Protein 3RRK (pdb70)

Radius of gyration: 33.46 Å; Cα contacts (8 Å, |Δi|>4): 422; chains: 1; bounding box: 71×65×74 Å

Secondary structure (DSSP, 8-state):
-EEEEEEE-GGGHHHHHHHHHHHT-EEEEEE-GGGGGGGPPPHHHHHHHHHHHHHHHHHHHHHHHHT------SS---S-HHHHHHHHHHHHHHHHHHHHHHHHHHHHHHHHHHHHHHHHHHHHHTTTTTT-TTEEEEEEEES-HHHHHHHHHHHHHHHTTS-EEEEEE-SSSEEEEEEEEGGGHHHHHHHHHTTT--BPP--GGGGGS-HHHHHHHHHHHHHHHHHHHHHHHHHHHHHHHHHHHHHHHHHHHHHHHHHHHHHHHHHHTT--SEEEEEEE-TTTHHHHHHT--SS-EEEE-

B-factor: mean 82.66, std 28.49, range [26.28, 186.68]

Foldseek 3Di:
DWKKKKFFAPVCLPVLVVLCVVLPWPPKDWDFLVVLLVLADDPVLVVVLVLLVVLLVLLVLLCVLLVHDQDADPQFDDDDSVVSCVLRVVSSVLSVVLSVLLVVLVVLLVLCVVCVVLLVFVCVVCPPPQPDPFKDKFKWKAFDPVLLVQLVVLCCVQPNPFKDWDWDDDPGIITIMMMGGPVCNVSSQVSCVVSVIHGDARDDPLRPDGSNVSNVVSVVSNVVSVVVSVVSVVSSNVSCVVPVVNSSSSSNVSVVVNVQSVLSNCSSVSVGRIMMMTDDDPPSVVSSCVVVVVRMDMDID

Nearest PDB structures (foldseek):
  3rrk-assembly1_A  TM=1.003E+00  e=1.206E-48  Meiothermus ruber DSM 1279
  5gar-assembly1_N  TM=8.437E-01  e=1.413E-27  Thermus thermophilus
  5y5z-assembly1_N  TM=8.148E-01  e=7.535E-23  Thermus thermophilus HB8
  6r0w-assembly1_N  TM=7.734E-01  e=6.793E-23  Thermus thermophilus HB8
  5voz-assembly1_b  TM=5.834E-01  e=5.491E-11  Saccharomyces cerevisiae S288C

Organism: Meiothermus ruber (strain ATCC 35948 / DSM 1279 / VKM B-1258 / 21) (NCBI:txid504728)

Structure (mmCIF, N/CA/C/O backbone):
data_3RRK
#
_entry.id   3RRK
#
_cell.length_a   76.320
_cell.length_b   102.181
_cell.length_c   139.062
_cell.angle_alpha   90.00
_cell.angle_beta   90.00
_cell.angle_gamma   90.00
#
_symmetry.space_group_name_H-M   'I 2 2 2'
#
loop_
_entity.id
_entity.type
_entity.pdbx_description
1 polymer 'V-type ATPase 116 kDa subunit'
2 non-polymer '2-[N-CYCLOHEXYLAMINO]ETHANE SULFONIC ACID'
3 non-polymer 'SULFATE ION'
4 water water
#
loop_
_atom_site.group_PDB
_atom_site.id
_atom_site.type_symbol
_atom_site.label_atom_id
_atom_site.label_alt_id
_atom_site.label_comp_id
_atom_site.label_asym_id
_atom_site.label_entity_id
_atom_site.label_seq_id
_atom_site.pdbx_PDB_ins_code
_atom_site.Cartn_x
_atom_site.Cartn_y
_atom_site.Cartn_z
_atom_site.occupancy
_atom_site.B_iso_or_equiv
_atom_site.auth_seq_id
_atom_site.auth_comp_id
_atom_site.auth_asym_id
_atom_site.auth_atom_id
_atom_site.pdbx_PDB_model_num
ATOM 1 N N . MET A 1 14 ? 0.075 -15.733 101.955 1.00 126.09 1 MET A N 1
ATOM 2 C CA . MET A 1 14 ? -0.377 -15.622 100.569 1.00 127.40 1 MET A CA 1
ATOM 3 C C . MET A 1 14 ? 0.784 -15.741 99.556 1.00 130.95 1 MET A C 1
ATOM 4 O O . MET A 1 14 ? 1.023 -16.820 99.009 1.00 129.37 1 MET A O 1
ATOM 9 N N . GLU A 1 15 ? 1.499 -14.639 99.314 1.00 132.84 2 GLU A N 1
ATOM 10 C CA . GLU A 1 15 ? 2.592 -14.605 98.326 1.00 128.55 2 GLU A CA 1
ATOM 11 C C . GLU A 1 15 ? 3.967 -14.954 98.913 1.00 121.30 2 GLU A C 1
ATOM 12 O O . GLU A 1 15 ? 4.356 -14.434 99.960 1.00 118.02 2 GLU A O 1
ATOM 18 N N . LYS A 1 16 ? 4.704 -15.818 98.217 1.00 114.47 3 LYS A N 1
ATOM 19 C CA . LYS A 1 16 ? 6.043 -16.211 98.642 1.00 104.66 3 LYS A CA 1
ATOM 20 C C . LYS A 1 16 ? 7.011 -15.036 98.538 1.00 96.18 3 LYS A C 1
ATOM 21 O O . LYS A 1 16 ? 6.963 -14.274 97.578 1.00 99.25 3 LYS A O 1
ATOM 27 N N . LEU A 1 17 ? 7.870 -14.876 99.543 1.00 82.64 4 LEU A N 1
ATOM 28 C CA . LEU A 1 17 ? 8.913 -13.856 99.499 1.00 80.16 4 LEU A CA 1
ATOM 29 C C . LEU A 1 17 ? 10.289 -14.503 99.516 1.00 85.92 4 LEU A C 1
ATOM 30 O O . LEU A 1 17 ? 10.523 -15.470 100.232 1.00 95.02 4 LEU A O 1
ATOM 35 N N . ILE A 1 18 ? 11.198 -13.976 98.712 1.00 86.54 5 ILE A N 1
ATOM 36 C CA . ILE A 1 18 ? 12.544 -14.499 98.673 1.00 82.40 5 ILE A CA 1
ATOM 37 C C . ILE A 1 18 ? 13.480 -13.322 98.808 1.00 82.01 5 ILE A C 1
ATOM 38 O O . ILE A 1 18 ? 13.360 -12.342 98.087 1.00 86.17 5 ILE A O 1
ATOM 43 N N . VAL A 1 19 ? 14.398 -13.415 99.759 1.00 77.57 6 VAL A N 1
ATOM 44 C CA . VAL A 1 19 ? 15.269 -12.307 100.069 1.00 80.75 6 VAL A CA 1
ATOM 45 C C . VAL A 1 19 ? 16.700 -12.787 100.160 1.00 80.33 6 VAL A C 1
ATOM 46 O O . VAL A 1 19 ? 16.961 -13.873 100.666 1.00 77.30 6 VAL A O 1
ATOM 50 N N . ALA A 1 20 ? 17.630 -11.975 99.673 1.00 76.74 7 ALA A N 1
ATOM 51 C CA . ALA A 1 20 ? 19.037 -12.299 99.791 1.00 76.69 7 ALA A CA 1
ATOM 52 C C . ALA A 1 20 ? 19.827 -11.060 100.213 1.00 88.04 7 ALA A C 1
ATOM 53 O O . ALA A 1 20 ? 19.394 -9.931 99.983 1.00 92.96 7 ALA A O 1
ATOM 55 N N . GLY A 1 21 ? 20.973 -11.276 100.850 1.00 83.97 8 GLY A N 1
ATOM 56 C CA . GLY A 1 21 ? 21.823 -10.180 101.258 1.00 90.26 8 GLY A CA 1
ATOM 57 C C . GLY A 1 21 ? 23.212 -10.669 101.596 1.00 97.20 8 GLY A C 1
ATOM 58 O O . GLY A 1 21 ? 23.585 -11.798 101.272 1.00 96.07 8 GLY A O 1
ATOM 59 N N . PRO A 1 22 ? 23.999 -9.809 102.241 1.00 103.48 9 PRO A N 1
ATOM 60 C CA . PRO A 1 22 ? 25.294 -10.255 102.759 1.00 106.40 9 PRO A CA 1
ATOM 61 C C . PRO A 1 22 ? 25.060 -11.207 103.916 1.00 102.35 9 PRO A C 1
ATOM 62 O O . PRO A 1 22 ? 23.993 -11.156 104.524 1.00 102.19 9 PRO A O 1
ATOM 66 N N . LYS A 1 23 ? 26.024 -12.071 104.208 1.00 103.14 10 LYS A N 1
ATOM 67 C CA . LYS A 1 23 ? 25.912 -12.938 105.376 1.00 103.82 10 LYS A CA 1
ATOM 68 C C . LYS A 1 23 ? 25.911 -12.128 106.663 1.00 93.88 10 LYS A C 1
ATOM 69 O O . LYS A 1 23 ? 25.277 -12.519 107.635 1.00 93.38 10 LYS A O 1
ATOM 75 N N . ARG A 1 24 ? 26.613 -10.998 106.659 1.00 93.80 11 ARG A N 1
ATOM 76 C CA . ARG A 1 24 ? 26.665 -10.119 107.823 1.00 100.22 11 ARG A CA 1
ATOM 77 C C . ARG A 1 24 ? 25.268 -9.867 108.353 1.00 102.91 11 ARG A C 1
ATOM 78 O O . ARG A 1 24 ? 25.068 -9.749 109.560 1.00 108.10 11 ARG A O 1
ATOM 86 N N . LEU A 1 25 ? 24.304 -9.768 107.441 1.00 94.17 12 LEU A N 1
ATOM 87 C CA . LEU A 1 25 ? 22.952 -9.373 107.815 1.00 90.50 12 LEU A CA 1
ATOM 88 C C . LEU A 1 25 ? 21.986 -10.537 107.912 1.00 82.52 12 LEU A C 1
ATOM 89 O O . LEU A 1 25 ? 20.772 -10.336 107.930 1.00 84.18 12 LEU A O 1
ATOM 94 N N . ALA A 1 26 ? 22.511 -11.754 107.971 1.00 72.86 13 ALA A N 1
ATOM 95 C CA . ALA A 1 26 ? 21.642 -12.916 108.105 1.00 75.96 13 ALA A CA 1
ATOM 96 C C . ALA A 1 26 ? 20.636 -12.706 109.238 1.00 73.77 13 ALA A C 1
ATOM 97 O O . ALA A 1 26 ? 19.439 -12.959 109.066 1.00 75.19 13 ALA A O 1
ATOM 99 N N . ARG A 1 27 ? 21.133 -12.207 110.371 1.00 82.50 14 ARG A N 1
ATOM 100 C CA . ARG A 1 27 ? 20.343 -12.067 111.598 1.00 86.02 14 ARG A CA 1
ATOM 101 C C . ARG A 1 27 ? 19.434 -10.841 111.644 1.00 84.90 14 ARG A C 1
ATOM 102 O O . ARG A 1 27 ? 18.283 -10.933 112.076 1.00 88.25 14 ARG A O 1
ATOM 110 N N . GLU A 1 28 ? 19.967 -9.691 111.246 1.00 81.96 15 GLU A N 1
ATOM 111 C CA . GLU A 1 28 ? 19.206 -8.447 111.240 1.00 92.65 15 GLU A CA 1
ATOM 112 C C . GLU A 1 28 ? 18.139 -8.519 110.154 1.00 95.83 15 GLU A C 1
ATOM 113 O O . GLU A 1 28 ? 17.074 -7.905 110.259 1.00 95.71 15 GLU A O 1
ATOM 119 N N . LEU A 1 29 ? 18.449 -9.278 109.106 1.00 94.16 16 LEU A N 1
ATOM 120 C CA . LEU A 1 29 ? 17.517 -9.535 108.020 1.00 90.10 16 LEU A CA 1
ATOM 121 C C . LEU A 1 29 ? 16.362 -10.377 108.533 1.00 84.28 16 LEU A C 1
ATOM 122 O O . LEU A 1 29 ? 15.200 -9.951 108.487 1.00 80.35 16 LEU A O 1
ATOM 127 N N . LEU A 1 30 ? 16.698 -11.571 109.025 1.00 80.86 17 LEU A N 1
ATOM 128 C CA . LEU A 1 30 ? 15.735 -12.449 109.696 1.00 81.57 17 LEU A CA 1
ATOM 129 C C . LEU A 1 30 ? 14.839 -11.690 110.679 1.00 82.82 17 LEU A C 1
ATOM 130 O O . LEU A 1 30 ? 13.612 -11.799 110.635 1.00 78.01 17 LEU A O 1
ATOM 135 N N . ALA A 1 31 ? 15.466 -10.924 111.565 1.00 88.10 18 ALA A N 1
ATOM 136 C CA . ALA A 1 31 ? 14.745 -10.159 112.575 1.00 88.68 18 ALA A CA 1
ATOM 137 C C . ALA A 1 31 ? 13.717 -9.230 111.942 1.00 97.25 18 ALA A C 1
ATOM 138 O O . ALA A 1 31 ? 12.541 -9.228 112.318 1.00 98.26 18 ALA A O 1
ATOM 140 N N . GLU A 1 32 ? 14.176 -8.449 110.969 1.00 99.69 19 GLU A N 1
ATOM 141 C CA . GLU A 1 32 ? 13.352 -7.428 110.347 1.00 102.75 19 GLU A CA 1
ATOM 142 C C . GLU A 1 32 ? 12.170 -8.032 109.586 1.00 92.95 19 GLU A C 1
ATOM 143 O O . GLU A 1 32 ? 11.069 -7.479 109.590 1.00 94.14 19 GLU A O 1
ATOM 149 N N . LEU A 1 33 ? 12.401 -9.168 108.939 1.00 82.26 20 LEU A N 1
ATOM 150 C CA . LEU A 1 33 ? 11.314 -9.916 108.329 1.00 84.95 20 LEU A CA 1
ATOM 151 C C . LEU A 1 33 ? 10.277 -10.371 109.366 1.00 92.28 20 LEU A C 1
ATOM 152 O O . LEU A 1 33 ? 9.072 -10.156 109.189 1.00 91.93 20 LEU A O 1
ATOM 157 N N . GLN A 1 34 ? 10.745 -10.997 110.444 1.00 94.77 21 GLN A N 1
ATOM 158 C CA . GLN A 1 34 ? 9.846 -11.477 111.494 1.00 100.67 21 GLN A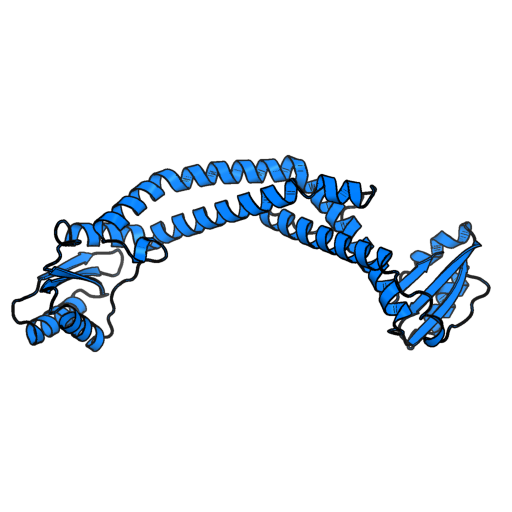 CA 1
ATOM 159 C C . GLN A 1 34 ? 8.925 -10.372 111.983 1.00 102.49 21 GLN A C 1
ATOM 160 O O . GLN A 1 34 ? 7.707 -10.564 112.100 1.00 94.29 21 GLN A O 1
ATOM 166 N N . LYS A 1 35 ? 9.523 -9.216 112.263 1.00 109.69 22 LYS A N 1
ATOM 167 C CA . LYS A 1 35 ? 8.822 -8.124 112.932 1.00 115.00 22 LYS A CA 1
ATOM 168 C C . LYS A 1 35 ? 8.022 -7.279 111.957 1.00 111.34 22 LYS A C 1
ATOM 169 O O . LYS A 1 35 ? 7.263 -6.398 112.369 1.00 109.06 22 LYS A O 1
ATOM 175 N N . ALA A 1 36 ? 8.202 -7.542 110.665 1.00 106.16 23 ALA A N 1
ATOM 176 C CA . ALA A 1 36 ? 7.387 -6.898 109.650 1.00 104.49 23 ALA A CA 1
ATOM 177 C C . ALA A 1 36 ? 6.123 -7.723 109.447 1.00 100.50 23 ALA A C 1
ATOM 178 O O . ALA A 1 36 ? 5.100 -7.211 108.994 1.00 102.76 23 ALA A O 1
ATOM 180 N N . GLY A 1 37 ? 6.202 -9.005 109.794 1.00 96.64 24 GLY A N 1
ATOM 181 C CA . GLY A 1 37 ? 5.044 -9.880 109.757 1.00 97.29 24 GLY A CA 1
ATOM 182 C C . GLY A 1 37 ? 5.183 -11.031 108.781 1.00 101.96 24 GLY A C 1
ATOM 183 O O . GLY A 1 37 ? 4.186 -11.627 108.365 1.00 108.35 24 GLY A O 1
ATOM 184 N N . VAL A 1 38 ? 6.417 -11.347 108.400 1.00 95.26 25 VAL A N 1
ATOM 185 C CA . VAL A 1 38 ? 6.656 -12.492 107.530 1.00 94.37 25 VAL A CA 1
ATOM 186 C C . VAL A 1 38 ? 6.485 -13.772 108.346 1.00 91.56 25 VAL A C 1
ATOM 187 O O . VAL A 1 38 ? 6.784 -13.791 109.541 1.00 95.06 25 VAL A O 1
ATOM 191 N N . VAL A 1 39 ? 5.977 -14.831 107.723 1.00 89.56 26 VAL A N 1
ATOM 192 C CA . VAL A 1 39 ? 5.774 -16.090 108.445 1.00 91.60 26 VAL A CA 1
ATOM 193 C C . VAL A 1 39 ? 6.334 -17.297 107.693 1.00 90.58 26 VAL A C 1
ATOM 194 O O . VAL A 1 39 ? 6.575 -17.237 106.486 1.00 77.03 26 VAL A O 1
ATOM 198 N N . HIS A 1 40 ? 6.519 -18.393 108.423 1.00 92.11 27 HIS A N 1
ATOM 199 C CA . HIS A 1 40 ? 7.156 -19.589 107.884 1.00 93.65 27 HIS A CA 1
ATOM 200 C C . HIS A 1 40 ? 8.487 -19.247 107.257 1.00 85.96 27 HIS A C 1
ATOM 201 O O . HIS A 1 40 ? 8.808 -19.688 106.153 1.00 77.31 27 HIS A O 1
ATOM 208 N N . ILE A 1 41 ? 9.254 -18.455 107.998 1.00 80.44 28 ILE A N 1
ATOM 209 C CA . ILE A 1 41 ? 10.539 -17.966 107.542 1.00 79.29 28 ILE A CA 1
ATOM 210 C C . ILE A 1 41 ? 11.545 -19.089 107.544 1.00 83.23 28 ILE A C 1
ATOM 211 O O . ILE A 1 41 ? 11.855 -19.635 108.597 1.00 80.96 28 ILE A O 1
ATOM 216 N N . ASP A 1 42 ? 12.057 -19.427 106.363 1.00 86.36 29 ASP A N 1
ATOM 217 C CA . ASP A 1 42 ? 13.059 -20.475 106.226 1.00 85.21 29 ASP A CA 1
ATOM 218 C C . ASP A 1 42 ? 14.279 -19.978 105.479 1.00 90.62 29 ASP A C 1
ATOM 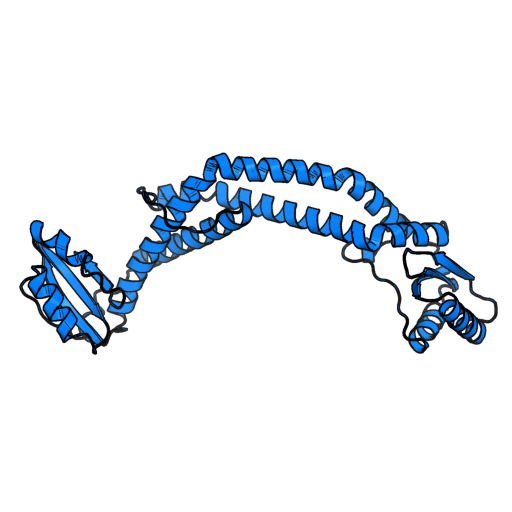219 O O . ASP A 1 42 ? 14.156 -19.388 104.407 1.00 96.35 29 ASP A O 1
ATOM 224 N N . PRO A 1 43 ? 15.470 -20.210 106.050 1.00 92.64 30 PRO A N 1
ATOM 225 C CA . PRO A 1 43 ? 16.712 -19.872 105.353 1.00 90.14 30 PRO A CA 1
ATOM 226 C C . PRO A 1 43 ? 16.863 -20.752 104.124 1.00 88.59 30 PRO A C 1
ATOM 227 O O . PRO A 1 43 ? 16.490 -21.928 104.170 1.00 84.87 30 PRO A O 1
ATOM 231 N N . LEU A 1 44 ? 17.390 -20.183 103.043 1.00 87.61 31 LEU A N 1
ATOM 232 C CA . LEU A 1 44 ? 17.704 -20.954 101.850 1.00 85.60 31 LEU A CA 1
ATOM 233 C C . LEU A 1 44 ? 19.219 -21.075 101.663 1.00 88.76 31 LEU A C 1
ATOM 234 O O . LEU A 1 44 ? 19.995 -20.209 102.094 1.00 86.72 31 LEU A O 1
ATOM 239 N N . ARG A 1 45 ? 19.625 -22.171 101.034 1.00 109.65 32 ARG A N 1
ATOM 240 C CA . ARG A 1 45 ? 20.999 -22.355 100.606 1.00 121.79 32 ARG A CA 1
ATOM 241 C C . ARG A 1 45 ? 21.142 -21.740 99.219 1.00 126.43 32 ARG A C 1
ATOM 242 O O . ARG A 1 45 ? 20.268 -21.918 98.371 1.00 122.87 32 ARG A O 1
ATOM 250 N N . PRO A 1 46 ? 22.234 -20.997 98.982 1.00 134.10 33 PRO A N 1
ATOM 251 C CA . PRO A 1 46 ? 22.444 -20.445 97.639 1.00 134.94 33 PRO A CA 1
ATOM 252 C C . PRO A 1 46 ? 22.131 -21.455 96.528 1.00 131.06 33 PRO A C 1
ATOM 253 O O . PRO A 1 46 ? 21.586 -21.056 95.504 1.00 138.98 33 PRO A O 1
ATOM 257 N N . ASP A 1 47 ? 22.451 -22.730 96.739 1.00 125.10 34 ASP A N 1
ATOM 258 C CA . ASP A 1 47 ? 22.161 -23.799 95.774 1.00 124.63 34 ASP A CA 1
ATOM 259 C C . ASP A 1 47 ? 20.765 -23.744 95.168 1.00 120.75 34 ASP A C 1
ATOM 260 O O . ASP A 1 47 ? 20.595 -23.881 93.959 1.00 123.84 34 ASP A O 1
ATOM 265 N N . GLU A 1 48 ? 19.763 -23.578 96.022 1.00 118.92 35 GLU A N 1
ATOM 266 C CA . GLU A 1 48 ? 18.378 -23.805 95.625 1.00 115.39 35 GLU A CA 1
ATOM 267 C C . GLU A 1 48 ? 17.723 -22.583 95.007 1.00 106.71 35 GLU A C 1
ATOM 268 O O . GLU A 1 48 ? 16.503 -22.518 94.887 1.00 109.05 35 GLU A O 1
ATOM 274 N N . LEU A 1 49 ? 18.547 -21.621 94.610 1.00 102.38 36 LEU A N 1
ATOM 275 C CA . LEU A 1 49 ? 18.069 -20.401 93.970 1.00 92.62 36 LEU A CA 1
ATOM 276 C C . LEU A 1 49 ? 18.173 -20.500 92.458 1.00 85.63 36 LEU A C 1
ATOM 277 O O . LEU A 1 49 ? 17.548 -19.729 91.736 1.00 84.61 36 LEU A O 1
ATOM 282 N N . GLY A 1 50 ? 18.967 -21.458 91.989 1.00 89.61 37 GLY A N 1
ATOM 283 C CA . GLY A 1 50 ? 19.123 -21.710 90.564 1.00 96.16 37 GLY A CA 1
ATOM 284 C C . GLY A 1 50 ? 17.804 -21.716 89.812 1.00 96.96 37 GLY A C 1
ATOM 285 O O . GLY A 1 50 ? 17.707 -21.190 88.711 1.00 93.65 37 GLY A O 1
ATOM 286 N N . GLU A 1 51 ? 16.785 -22.312 90.421 1.00 100.68 38 GLU A N 1
ATOM 287 C CA . GLU A 1 51 ? 15.446 -22.365 89.849 1.00 101.39 38 GLU A CA 1
ATOM 288 C C . GLU A 1 51 ? 14.867 -20.990 89.499 1.00 100.67 38 GLU A C 1
ATOM 289 O O . GLU A 1 51 ? 14.028 -20.877 88.610 1.00 109.79 38 GLU A O 1
ATOM 295 N N . TYR A 1 52 ? 15.309 -19.945 90.192 1.00 94.95 39 TYR A N 1
ATOM 296 C CA . TYR A 1 52 ? 14.804 -18.597 89.931 1.00 88.33 39 TYR A CA 1
ATOM 297 C C . TYR A 1 52 ? 15.602 -17.879 88.830 1.00 88.86 39 TYR A C 1
ATOM 298 O O . TYR A 1 52 ? 15.631 -16.652 88.756 1.00 88.73 39 TYR A O 1
ATOM 307 N N . ARG A 1 53 ? 16.234 -18.681 87.978 1.00 86.79 40 ARG A N 1
ATOM 308 C CA . ARG A 1 53 ? 17.022 -18.235 86.835 1.00 77.81 40 ARG A CA 1
ATOM 309 C C . ARG A 1 53 ? 16.097 -17.660 85.766 1.00 74.81 40 ARG A C 1
ATOM 310 O O . ARG A 1 53 ? 15.108 -18.294 85.402 1.00 77.15 40 ARG A O 1
ATOM 318 N N . LEU A 1 54 ? 16.410 -16.466 85.266 1.00 69.81 41 LEU A N 1
ATOM 319 C CA . LEU A 1 54 ? 15.583 -15.803 84.253 1.00 61.36 41 LEU A CA 1
ATOM 320 C C . LEU A 1 54 ? 15.439 -16.642 82.990 1.00 63.70 41 LEU A C 1
ATOM 321 O O . LEU A 1 54 ? 16.427 -17.209 82.513 1.00 68.41 41 LEU A O 1
ATOM 326 N N . SER A 1 55 ? 14.226 -16.708 82.435 1.00 61.58 42 SER A N 1
ATOM 327 C CA . SER A 1 55 ? 14.001 -17.397 81.153 1.00 61.96 42 SER A CA 1
ATOM 328 C C . SER A 1 55 ? 14.539 -16.582 79.977 1.00 59.83 42 SER A C 1
ATOM 329 O O . SER A 1 55 ? 14.729 -15.372 80.094 1.00 65.46 42 SER A O 1
ATOM 332 N N . PRO A 1 56 ? 14.802 -17.240 78.840 1.00 57.34 43 PRO A N 1
ATOM 333 C CA . PRO A 1 56 ? 15.232 -16.480 77.660 1.00 61.46 43 PRO A CA 1
ATOM 334 C C . PRO A 1 56 ? 14.298 -15.313 77.456 1.00 60.79 43 PRO A C 1
ATOM 335 O O . PRO A 1 56 ? 14.717 -14.202 77.160 1.00 60.13 43 PRO A O 1
ATOM 339 N N . THR A 1 57 ? 13.018 -15.571 77.664 1.00 65.16 44 THR A N 1
ATOM 340 C CA . THR A 1 57 ? 12.006 -14.531 77.568 1.00 58.78 44 THR A CA 1
ATOM 341 C C . THR A 1 57 ? 12.199 -13.379 78.552 1.00 56.91 44 THR A C 1
ATOM 342 O O . THR A 1 57 ? 12.117 -12.211 78.167 1.00 70.90 44 THR A O 1
ATOM 346 N N . GLU A 1 58 ? 12.479 -13.686 79.813 1.00 57.40 45 GLU A N 1
ATOM 347 C CA . GLU A 1 58 ? 12.736 -12.625 80.785 1.00 56.64 45 GLU A CA 1
ATOM 348 C C . GLU A 1 58 ? 14.056 -11.864 80.542 1.00 53.21 45 GLU A C 1
ATOM 349 O O . GLU A 1 58 ? 14.148 -10.650 80.787 1.00 43.77 45 GLU A O 1
ATOM 355 N N . GLU A 1 59 ? 15.078 -12.576 80.068 1.00 42.58 46 GLU A N 1
ATOM 356 C CA . GLU A 1 59 ? 16.322 -11.926 79.696 1.00 48.52 46 GLU A CA 1
ATOM 357 C C . GLU A 1 59 ? 16.112 -10.925 78.557 1.00 51.20 46 GLU A C 1
ATOM 358 O O . GLU A 1 59 ? 16.745 -9.863 78.517 1.00 54.60 46 GLU A O 1
ATOM 364 N N . ALA A 1 60 ? 15.191 -11.234 77.654 1.00 45.29 47 ALA A N 1
ATOM 365 C CA . ALA A 1 60 ? 14.923 -10.320 76.570 1.00 41.56 47 ALA A CA 1
ATOM 366 C C . ALA A 1 60 ? 14.188 -9.074 77.071 1.00 47.19 47 ALA A C 1
ATOM 367 O O . ALA A 1 60 ? 14.420 -7.959 76.593 1.00 56.06 47 ALA A O 1
ATOM 369 N N . GLU A 1 61 ? 13.307 -9.253 78.041 1.00 43.90 48 GLU A N 1
ATOM 370 C CA . GLU A 1 61 ? 12.659 -8.104 78.676 1.00 46.20 48 GLU A CA 1
ATOM 371 C C . GLU A 1 61 ? 13.681 -7.205 79.379 1.00 45.79 48 GLU A C 1
ATOM 372 O O . GLU A 1 61 ? 13.644 -5.979 79.241 1.00 48.09 48 GLU A O 1
ATOM 378 N N . LEU A 1 62 ? 14.604 -7.817 80.126 1.00 51.64 49 LEU A N 1
ATOM 379 C CA . LEU A 1 62 ? 15.661 -7.069 80.786 1.00 45.12 49 LEU A CA 1
ATOM 380 C C . LEU A 1 62 ? 16.411 -6.233 79.755 1.00 48.53 49 LEU A C 1
ATOM 381 O O . LEU A 1 62 ? 16.584 -5.033 79.954 1.00 52.08 49 LEU A O 1
ATOM 386 N N . LYS A 1 63 ? 16.835 -6.858 78.651 1.00 40.10 50 LYS A N 1
ATOM 387 C CA . LYS A 1 63 ? 17.598 -6.136 77.640 1.00 41.40 50 LYS A CA 1
ATOM 388 C C . LYS A 1 63 ? 16.800 -4.948 77.115 1.00 46.47 50 LYS A C 1
ATOM 389 O O . LYS A 1 63 ? 17.356 -3.869 76.930 1.00 61.95 50 LYS A O 1
ATOM 395 N N . ARG A 1 64 ? 15.502 -5.132 76.879 1.00 43.53 51 ARG A N 1
ATOM 396 C CA . ARG A 1 64 ? 14.661 -4.030 76.380 1.00 48.47 51 ARG A CA 1
ATOM 397 C C . ARG A 1 64 ? 14.478 -2.895 77.392 1.00 48.63 51 ARG A C 1
ATOM 398 O O . ARG A 1 64 ? 14.414 -1.715 77.002 1.00 45.41 51 ARG A O 1
ATOM 406 N N . TRP A 1 65 ? 14.413 -3.239 78.682 1.00 48.74 52 TRP A N 1
ATOM 407 C CA . TRP A 1 65 ? 14.305 -2.208 79.719 1.00 48.06 52 TRP A CA 1
ATOM 408 C C . TRP A 1 65 ? 15.595 -1.409 79.855 1.00 45.34 52 TRP A C 1
ATOM 409 O O . TRP A 1 65 ? 15.568 -0.208 80.117 1.00 46.91 52 TRP A O 1
ATOM 420 N N . GLU A 1 66 ? 16.724 -2.090 79.676 1.00 43.28 53 GLU A N 1
ATOM 421 C CA . GLU A 1 66 ? 18.020 -1.423 79.670 1.00 50.75 53 GLU A CA 1
ATOM 422 C C . GLU A 1 66 ? 18.128 -0.443 78.503 1.00 53.13 53 GLU A C 1
ATOM 423 O O . GLU A 1 66 ? 18.690 0.640 78.639 1.00 57.05 53 GLU A O 1
ATOM 429 N N . ALA A 1 67 ? 17.567 -0.833 77.363 1.00 49.29 54 ALA A N 1
ATOM 430 C CA . ALA A 1 67 ? 17.541 0.009 76.167 1.00 44.98 54 ALA A CA 1
ATOM 431 C C . ALA A 1 67 ? 16.652 1.227 76.416 1.00 48.99 54 ALA A C 1
ATOM 432 O O . ALA A 1 67 ? 16.998 2.347 76.030 1.00 49.59 54 ALA A O 1
ATOM 434 N N . VAL A 1 68 ? 15.510 1.013 77.068 1.00 45.35 55 VAL A N 1
ATOM 435 C CA . VAL A 1 68 ? 14.715 2.141 77.537 1.00 51.54 55 VAL A CA 1
ATOM 436 C C . VAL A 1 68 ? 15.529 3.069 78.451 1.00 50.46 55 VAL A C 1
ATOM 437 O O . VAL A 1 68 ? 15.539 4.278 78.260 1.00 56.71 55 VAL A O 1
ATOM 441 N N . VAL A 1 69 ? 16.237 2.511 79.423 1.00 50.73 56 VAL A N 1
ATOM 442 C CA . VAL A 1 69 ? 17.048 3.354 80.299 1.00 56.77 56 VAL A CA 1
ATOM 443 C C . VAL A 1 69 ? 18.045 4.185 79.489 1.00 54.61 56 VAL A C 1
ATOM 444 O O . VAL A 1 69 ? 18.153 5.398 79.643 1.00 57.23 56 VAL A O 1
ATOM 448 N N . SER A 1 70 ? 18.782 3.521 78.621 1.00 50.14 57 SER A N 1
ATOM 449 C CA . SER A 1 70 ? 19.816 4.192 77.846 1.00 47.80 57 SER A CA 1
ATOM 450 C C . SER A 1 70 ? 19.267 5.246 76.865 1.00 52.43 57 SER A C 1
ATOM 451 O O . SER A 1 70 ? 19.837 6.314 76.720 1.00 56.17 57 SER A O 1
ATOM 454 N N . GLN A 1 71 ? 18.148 4.959 76.211 1.00 45.42 58 GLN A N 1
ATOM 455 C CA . GLN A 1 71 ? 17.560 5.921 75.274 1.00 47.80 58 GLN A CA 1
ATOM 456 C C . GLN A 1 71 ? 16.954 7.146 75.945 1.00 53.66 58 GLN A C 1
ATOM 457 O O . GLN A 1 71 ? 16.992 8.248 75.394 1.00 52.91 58 GLN A O 1
ATOM 463 N N . ALA A 1 72 ? 16.357 6.952 77.116 1.00 53.15 59 ALA A N 1
ATOM 464 C CA . ALA A 1 72 ? 15.830 8.083 77.861 1.00 50.25 59 ALA A CA 1
ATOM 465 C C . ALA A 1 72 ? 16.981 8.963 78.370 1.00 51.25 59 ALA A C 1
ATOM 466 O O . ALA A 1 72 ? 16.923 10.184 78.243 1.00 43.32 59 ALA A O 1
ATOM 468 N N . GLU A 1 73 ? 18.026 8.353 78.931 1.00 50.43 60 GLU A N 1
ATOM 469 C CA . GLU A 1 73 ? 19.193 9.133 79.348 1.00 58.12 60 GLU A CA 1
ATOM 470 C C . GLU A 1 73 ? 19.725 9.952 78.184 1.00 55.78 60 GLU A C 1
ATOM 471 O O . GLU A 1 73 ? 19.874 11.163 78.276 1.00 65.99 60 GLU A O 1
ATOM 477 N N . GLN A 1 74 ? 19.999 9.286 77.077 1.00 50.11 61 GLN A N 1
ATOM 478 C CA . GLN A 1 74 ? 20.516 9.977 75.915 1.00 54.94 61 GLN A CA 1
ATOM 479 C C . GLN A 1 74 ? 19.600 11.151 75.539 1.00 51.03 61 GLN A C 1
ATOM 480 O O . GLN A 1 74 ? 20.083 12.249 75.291 1.00 53.53 61 GLN A O 1
ATOM 486 N N . SER A 1 75 ? 18.285 10.934 75.535 1.00 41.03 62 SER A N 1
ATOM 487 C CA . SER A 1 75 ? 17.349 12.005 75.204 1.00 40.91 62 SER A CA 1
ATOM 488 C C . SER A 1 75 ? 17.362 13.165 76.201 1.00 49.99 62 SER A C 1
ATOM 489 O O . SER A 1 75 ? 17.369 14.329 75.802 1.00 56.43 62 SER A O 1
ATOM 492 N N . LEU A 1 76 ? 17.378 12.848 77.493 1.00 51.51 63 LEU A N 1
ATOM 493 C CA . LEU A 1 76 ? 17.352 13.871 78.532 1.00 47.91 63 LEU A CA 1
ATOM 494 C C . LEU A 1 76 ? 18.605 14.746 78.471 1.00 51.15 63 LEU A C 1
ATOM 495 O O . LEU A 1 76 ? 18.543 15.972 78.650 1.00 48.79 63 LEU A O 1
ATOM 500 N N . THR A 1 77 ? 19.734 14.112 78.172 1.00 47.57 64 THR A N 1
ATOM 501 C CA . THR A 1 77 ? 20.986 14.826 77.969 1.00 55.16 64 THR A CA 1
ATOM 502 C C . THR A 1 77 ? 20.891 15.886 76.882 1.00 54.61 64 THR A C 1
ATOM 503 O O . THR A 1 77 ? 21.267 17.048 77.089 1.00 58.98 64 THR A O 1
ATOM 507 N N . VAL A 1 78 ? 20.362 15.488 75.734 1.00 47.53 65 VAL A N 1
ATOM 508 C CA . VAL A 1 78 ? 20.185 16.406 74.606 1.00 50.21 65 VAL A CA 1
ATOM 509 C C . VAL A 1 78 ? 19.280 17.555 74.967 1.00 47.54 65 VAL A C 1
ATOM 510 O O . VAL A 1 78 ? 19.473 18.692 74.541 1.00 50.73 65 VAL A O 1
ATOM 514 N N . VAL A 1 79 ? 18.280 17.236 75.764 1.00 47.15 66 VAL A N 1
ATOM 515 C CA . VAL A 1 79 ? 17.221 18.173 76.086 1.00 46.92 66 VAL A CA 1
ATOM 516 C C . VAL A 1 79 ? 17.663 19.068 77.227 1.00 55.25 66 VAL A C 1
ATOM 517 O O . VAL A 1 79 ? 17.227 20.210 77.339 1.00 61.49 66 VAL A O 1
ATOM 521 N N . GLY A 1 80 ? 18.574 18.558 78.049 1.00 58.77 67 GLY A N 1
ATOM 522 C CA . GLY A 1 80 ? 19.159 19.353 79.107 1.00 54.38 67 GLY A CA 1
ATOM 523 C C . GLY A 1 80 ? 18.341 19.233 80.371 1.00 65.62 67 GLY A C 1
ATOM 524 O O . GLY A 1 80 ? 18.024 20.227 81.029 1.00 81.61 67 GLY A O 1
AT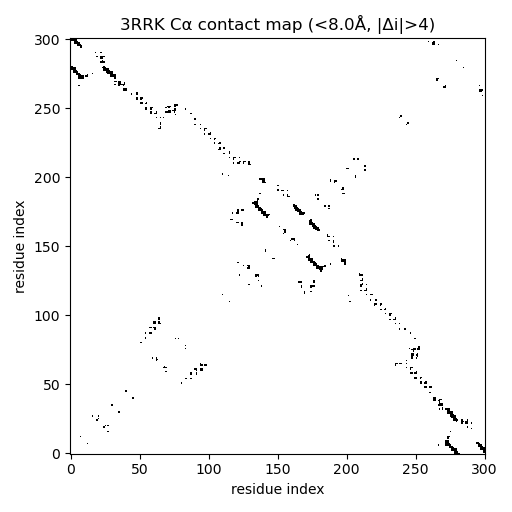OM 525 N N . LEU A 1 81 ? 17.980 18.003 80.698 1.00 58.90 68 LEU A N 1
ATOM 526 C CA . LEU A 1 81 ? 17.248 17.719 81.909 1.00 61.75 68 LEU A CA 1
ATOM 527 C C . LEU A 1 81 ? 18.027 16.650 82.638 1.00 73.14 68 LEU A C 1
ATOM 528 O O . LEU A 1 81 ? 18.481 15.686 82.028 1.00 77.26 68 LEU A O 1
ATOM 533 N N . ALA A 1 82 ? 18.200 16.826 83.943 1.00 82.30 69 ALA A N 1
ATOM 534 C CA . ALA A 1 82 ? 18.915 15.840 84.740 1.00 75.75 69 ALA A CA 1
ATOM 535 C C . ALA A 1 82 ? 17.998 14.668 85.053 1.00 78.80 69 ALA A C 1
ATOM 536 O O . ALA A 1 82 ? 16.787 14.841 85.200 1.00 76.97 69 ALA A O 1
ATOM 538 N N . THR A 1 83 ? 18.581 13.476 85.142 1.00 85.76 70 THR A N 1
ATOM 539 C CA . THR A 1 83 ? 17.842 12.283 85.548 1.00 89.34 70 THR A CA 1
ATOM 540 C C . THR A 1 83 ? 17.496 12.331 87.028 1.00 93.10 70 THR A C 1
ATOM 541 O O . THR A 1 83 ? 18.319 11.997 87.876 1.00 104.06 70 THR A O 1
ATOM 545 N N . VAL A 1 84 ? 16.279 12.762 87.337 1.00 90.00 71 VAL A N 1
ATOM 546 C CA . VAL A 1 84 ? 15.818 12.821 88.715 1.00 88.50 71 VAL A CA 1
ATOM 547 C C . VAL A 1 84 ? 14.479 12.123 88.828 1.00 95.61 71 VAL A C 1
ATOM 548 O O . VAL A 1 84 ? 13.514 12.529 88.186 1.00 101.96 71 VAL A O 1
ATOM 552 N N . PRO A 1 85 ? 14.423 11.059 89.638 1.00 98.78 72 PRO A N 1
ATOM 553 C CA . PRO A 1 85 ? 13.254 10.181 89.778 1.00 99.11 72 PRO A CA 1
ATOM 554 C C . PRO A 1 85 ? 11.890 10.884 89.925 1.00 96.69 72 PRO A C 1
ATOM 555 O O . PRO A 1 85 ? 11.659 11.630 90.868 1.00 92.61 72 PRO A O 1
ATOM 559 N N . SER A 1 86 ? 11.004 10.626 88.964 1.00 98.17 73 SER A N 1
ATOM 560 C CA . SER A 1 86 ? 9.645 11.153 88.964 1.00 100.97 73 SER A CA 1
ATOM 561 C C . SER A 1 86 ? 8.868 10.552 90.121 1.00 103.35 73 SER A C 1
ATOM 562 O O . SER A 1 86 ? 9.127 9.419 90.519 1.00 98.38 73 SER A O 1
ATOM 565 N N . SER A 1 87 ? 7.927 11.316 90.667 1.00 111.44 74 SER A N 1
ATOM 566 C CA . SER A 1 87 ? 7.062 10.820 91.738 1.00 115.44 74 SER A CA 1
ATOM 567 C C . SER A 1 87 ? 6.009 9.863 91.175 1.00 111.20 74 SER A C 1
ATOM 568 O O . SER A 1 87 ? 5.584 8.923 91.859 1.00 102.09 74 SER A O 1
ATOM 571 N N . LYS A 1 88 ? 5.593 10.116 89.930 1.00 104.41 75 LYS A N 1
ATOM 572 C CA . LYS A 1 88 ? 4.658 9.240 89.230 1.00 99.26 75 LYS A CA 1
ATOM 573 C C . LYS A 1 88 ? 5.303 8.696 87.960 1.00 91.40 75 LYS A C 1
ATOM 574 O O . LYS A 1 88 ? 5.129 9.247 86.860 1.00 90.08 75 LYS A O 1
ATOM 580 N N . PRO A 1 89 ? 6.058 7.601 88.119 1.00 75.99 76 PRO A N 1
ATOM 581 C CA . PRO A 1 89 ? 6.778 6.916 87.050 1.00 67.57 76 PRO A CA 1
ATOM 582 C C . PRO A 1 89 ? 5.801 6.325 86.026 1.00 71.59 76 PRO A C 1
ATOM 583 O O . PRO A 1 89 ? 4.666 5.996 86.389 1.00 69.81 76 PRO A O 1
ATOM 587 N N . PHE A 1 90 ? 6.237 6.206 84.770 1.00 65.17 77 PHE A N 1
ATOM 588 C CA . PHE A 1 90 ? 5.448 5.553 83.730 1.00 64.11 77 PHE A CA 1
ATOM 589 C C . PHE A 1 90 ? 4.805 4.252 84.267 1.00 67.11 77 PHE A C 1
ATOM 590 O O . PHE A 1 90 ? 5.507 3.416 84.855 1.00 53.98 77 PHE A O 1
ATOM 598 N N . THR A 1 91 ? 3.492 4.075 84.061 1.00 64.81 78 THR A N 1
ATOM 599 C CA . THR A 1 91 ? 2.799 2.885 84.584 1.00 68.75 78 THR A CA 1
ATOM 600 C C . THR A 1 91 ? 2.374 1.879 83.510 1.00 71.07 78 THR A C 1
ATOM 601 O O . THR A 1 91 ? 1.845 0.802 83.832 1.00 73.43 78 THR A O 1
ATOM 605 N N . GLY A 1 92 ? 2.591 2.221 82.244 1.00 57.54 79 GLY A N 1
ATOM 606 C CA . GLY A 1 92 ? 2.172 1.335 81.170 1.00 63.20 79 GLY A CA 1
ATOM 607 C C . GLY A 1 92 ? 3.050 0.109 80.954 1.00 59.05 79 GLY A C 1
ATOM 608 O O . GLY A 1 92 ? 4.012 -0.133 81.682 1.00 63.80 79 GLY A O 1
ATOM 609 N N . SER A 1 93 ? 2.700 -0.671 79.938 1.00 55.22 80 SER A N 1
ATOM 610 C CA . SER A 1 93 ? 3.503 -1.803 79.501 1.00 53.06 80 SER A CA 1
ATOM 611 C C . SER A 1 93 ? 4.861 -1.328 78.991 1.00 62.90 80 SER A C 1
ATOM 612 O O . SER A 1 93 ? 5.064 -0.146 78.721 1.00 66.66 80 SER A O 1
ATOM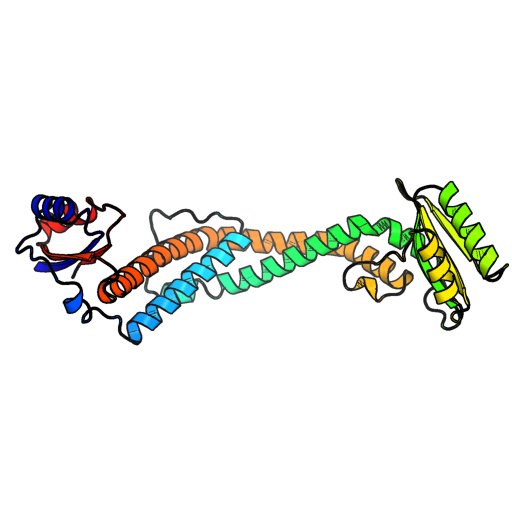 615 N N . LEU A 1 94 ? 5.783 -2.272 78.871 1.00 59.62 81 LEU A N 1
ATOM 616 C CA . LEU A 1 94 ? 7.074 -2.050 78.241 1.00 50.68 81 LEU A CA 1
ATOM 617 C C . LEU A 1 94 ? 6.865 -1.675 76.770 1.00 52.45 81 LEU A C 1
ATOM 618 O O . LEU A 1 94 ? 7.521 -0.788 76.235 1.00 56.29 81 LEU A O 1
ATOM 623 N N . GLU A 1 95 ? 5.928 -2.349 76.127 1.00 50.75 82 GLU A N 1
ATOM 624 C CA . GLU A 1 95 ? 5.549 -2.018 74.766 1.00 39.10 82 GLU A CA 1
ATOM 625 C C . GLU A 1 95 ? 5.088 -0.559 74.604 1.00 47.15 82 GLU A C 1
ATOM 626 O O . GLU A 1 95 ? 5.560 0.167 73.736 1.00 52.55 82 GLU A O 1
ATOM 632 N N . GLU A 1 96 ? 4.189 -0.119 75.464 1.00 49.85 83 GLU A N 1
ATOM 633 C CA . GLU A 1 96 ? 3.797 1.285 75.492 1.00 48.68 83 GLU A CA 1
ATOM 634 C C . GLU A 1 96 ? 5.004 2.208 75.726 1.00 49.70 83 GLU A C 1
ATOM 635 O O . GLU A 1 96 ? 5.178 3.194 75.016 1.00 57.77 83 GLU A O 1
ATOM 641 N N . ALA A 1 97 ? 5.844 1.888 76.707 1.00 50.18 84 ALA A N 1
ATOM 642 C CA . ALA A 1 97 ? 7.042 2.697 76.994 1.00 53.07 84 ALA A CA 1
ATOM 643 C C . ALA A 1 97 ? 7.948 2.806 75.778 1.00 52.88 84 ALA A C 1
ATOM 644 O O . ALA A 1 97 ? 8.418 3.887 75.404 1.00 57.80 84 ALA A O 1
ATOM 646 N N . GLU A 1 98 ? 8.210 1.662 75.177 1.00 37.81 85 GLU A N 1
ATOM 647 C CA . GLU A 1 98 ? 9.058 1.624 74.026 1.00 36.15 85 GLU A CA 1
ATOM 648 C C . GLU A 1 98 ? 8.435 2.425 72.853 1.00 67.26 85 GLU A C 1
ATOM 649 O O . GLU A 1 98 ? 9.146 3.094 72.089 1.00 60.38 85 GLU A O 1
ATOM 655 N N . ALA A 1 99 ? 7.110 2.349 72.711 1.00 66.04 86 ALA A N 1
ATOM 656 C CA . ALA A 1 99 ? 6.415 2.980 71.579 1.00 56.00 86 ALA A CA 1
ATOM 657 C C . ALA A 1 99 ? 6.409 4.490 71.727 1.00 52.98 86 ALA A C 1
ATOM 658 O O . ALA A 1 99 ? 6.424 5.218 70.735 1.00 54.38 86 ALA A O 1
ATOM 660 N N . VAL A 1 100 ? 6.383 4.946 72.975 1.00 51.29 87 VAL A N 1
ATOM 661 C CA . VAL A 1 100 ? 6.397 6.367 73.305 1.00 53.57 87 VAL A CA 1
ATOM 662 C C . VAL A 1 100 ? 7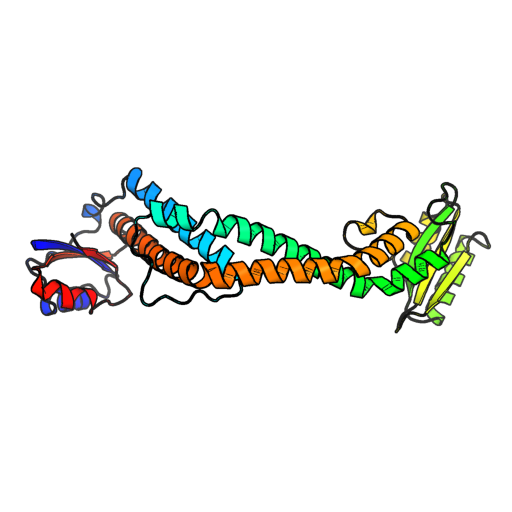.785 6.986 73.128 1.00 57.23 87 VAL A C 1
ATOM 663 O O . VAL A 1 100 ? 7.909 8.168 72.832 1.00 71.49 87 VAL A O 1
ATOM 667 N N . LEU A 1 101 ? 8.820 6.172 73.274 1.00 50.10 88 LEU A N 1
ATOM 668 C CA . LEU A 1 101 ? 10.183 6.671 73.365 1.00 44.48 88 LEU A CA 1
ATOM 669 C C . LEU A 1 101 ? 10.976 6.648 72.055 1.00 48.53 88 LEU A C 1
ATOM 670 O O . LEU A 1 101 ? 11.842 7.494 71.859 1.00 50.49 88 LEU A O 1
ATOM 675 N N A ARG A 1 102 ? 10.693 5.696 71.172 0.50 49.83 89 ARG A N 1
ATOM 676 N N B ARG A 1 102 ? 10.689 5.683 71.177 0.50 49.83 89 ARG A N 1
ATOM 677 C CA A ARG A 1 102 ? 11.472 5.575 69.939 0.50 52.65 89 ARG A CA 1
ATOM 678 C CA B ARG A 1 102 ? 11.432 5.544 69.917 0.50 52.76 89 ARG A CA 1
ATOM 679 C C A ARG A 1 102 ? 11.512 6.858 69.112 0.50 54.28 89 ARG A C 1
ATOM 680 C C B ARG A 1 102 ? 11.504 6.857 69.142 0.50 54.28 89 ARG A C 1
ATOM 681 O O A ARG A 1 102 ? 12.585 7.325 68.740 0.50 59.70 89 ARG A O 1
ATOM 682 O O B ARG A 1 102 ? 12.590 7.340 68.831 0.50 59.74 89 ARG A O 1
ATOM 697 N N . PRO A 1 103 ? 10.343 7.437 68.823 1.00 43.96 90 PRO A N 1
ATOM 698 C CA . PRO A 1 103 ? 10.322 8.643 68.002 1.00 48.80 90 PRO A CA 1
ATOM 699 C C . PRO A 1 103 ? 11.076 9.776 68.681 1.00 52.25 90 PRO A C 1
ATOM 700 O O . PRO A 1 103 ? 11.813 10.517 68.026 1.00 58.57 90 PRO A O 1
ATOM 704 N N . VAL A 1 104 ? 10.861 9.915 69.984 1.00 43.76 91 VAL A N 1
ATOM 705 C CA . VAL A 1 104 ? 11.501 10.944 70.776 1.00 42.93 91 VAL A CA 1
ATOM 706 C C . VAL A 1 104 ? 13.020 10.767 70.839 1.00 41.82 91 VAL A C 1
ATOM 707 O O . VAL A 1 104 ? 13.771 11.720 70.692 1.00 45.58 91 VAL A O 1
ATOM 711 N N . ALA A 1 105 ? 13.468 9.545 71.072 1.00 32.90 92 ALA A N 1
ATOM 712 C CA . ALA A 1 105 ? 14.894 9.268 71.121 1.00 40.12 92 ALA A CA 1
ATOM 713 C C . ALA A 1 105 ? 15.590 9.503 69.762 1.00 46.61 92 ALA A C 1
ATOM 714 O O . ALA A 1 105 ? 16.712 10.013 69.703 1.00 47.30 92 ALA A O 1
ATOM 716 N N . SER A 1 106 ? 14.922 9.128 68.674 1.00 47.44 93 SER A N 1
ATOM 717 C CA . SER A 1 106 ? 15.458 9.373 67.343 1.00 50.79 93 SER A CA 1
ATOM 718 C C . SER A 1 106 ? 15.567 10.869 67.040 1.00 46.71 93 SER A C 1
ATOM 719 O O . SER A 1 106 ? 16.567 11.334 66.505 1.00 51.51 93 SER A O 1
ATOM 722 N N . ARG A 1 107 ? 14.540 11.624 67.385 1.00 45.50 94 ARG A N 1
ATOM 723 C CA . ARG A 1 107 ? 14.587 13.053 67.152 1.00 53.65 94 ARG A CA 1
ATOM 724 C C . ARG A 1 107 ? 15.655 13.694 68.000 1.00 53.27 94 ARG A C 1
ATOM 725 O O . ARG A 1 107 ? 16.365 14.575 67.541 1.00 55.94 94 ARG A O 1
ATOM 733 N N . ALA A 1 108 ? 15.789 13.250 69.239 1.00 57.37 95 ALA A N 1
ATOM 734 C CA . ALA A 1 108 ? 16.753 13.893 70.109 1.00 58.05 95 ALA A CA 1
ATOM 735 C C . ALA A 1 108 ? 18.133 13.562 69.576 1.00 50.85 95 ALA A C 1
ATOM 736 O O . ALA A 1 108 ? 19.029 14.408 69.560 1.00 56.45 95 ALA A O 1
ATOM 738 N N . GLU A 1 109 ? 18.307 12.340 69.102 1.00 36.31 96 GLU A N 1
ATOM 739 C CA . GLU A 1 109 ? 19.642 11.970 68.646 1.00 47.28 96 GLU A CA 1
ATOM 740 C C . GLU A 1 109 ? 20.093 12.864 67.500 1.00 53.45 96 GLU A C 1
ATOM 741 O O . GLU A 1 109 ? 21.229 13.339 67.477 1.00 53.97 96 GLU A O 1
ATOM 747 N N . VAL A 1 110 ? 19.177 13.095 66.567 1.00 52.82 97 VAL A N 1
ATOM 748 C CA . VAL A 1 110 ? 19.429 13.883 65.369 1.00 49.46 97 VAL A CA 1
ATOM 749 C C . VAL A 1 110 ? 19.630 15.358 65.727 1.00 52.62 97 VAL A C 1
ATOM 750 O O . VAL A 1 110 ? 20.630 15.959 65.366 1.00 62.49 97 VAL A O 1
ATOM 754 N N . LEU A 1 111 ? 18.687 15.938 66.452 1.00 45.94 98 LEU A N 1
ATOM 755 C CA . LEU A 1 111 ? 18.832 17.319 66.912 1.00 41.43 98 LEU A CA 1
ATOM 756 C C . LEU A 1 111 ? 20.139 17.559 67.643 1.00 51.14 98 LEU A C 1
ATOM 757 O O . LEU A 1 111 ? 20.845 18.514 67.337 1.00 60.50 98 LEU A O 1
ATOM 762 N N . GLY A 1 112 ? 20.463 16.692 68.600 1.00 49.09 99 GLY A N 1
ATOM 763 C CA . GLY A 1 112 ? 21.666 16.855 69.391 1.00 47.13 99 GLY A CA 1
ATOM 764 C C . GLY A 1 112 ? 22.923 16.806 68.543 1.00 53.71 99 GLY A C 1
ATOM 765 O O . GLY A 1 112 ? 23.907 17.491 68.834 1.00 59.48 99 GLY A O 1
ATOM 766 N N . LYS A 1 113 ? 22.896 15.991 67.491 1.00 54.94 100 LYS A N 1
ATOM 767 C CA . LYS A 1 113 ? 24.048 15.871 66.605 1.00 58.14 100 LYS A CA 1
ATOM 768 C C . LYS A 1 113 ? 24.199 17.110 65.731 1.00 57.20 100 LYS A C 1
ATOM 769 O O . LYS A 1 113 ? 25.310 17.576 65.467 1.00 57.99 100 LYS A O 1
ATOM 775 N N . GLU A 1 114 ? 23.077 17.660 65.299 1.00 47.44 101 GLU A N 1
ATOM 776 C CA . GLU A 1 114 ? 23.134 18.799 64.424 1.00 53.48 101 GLU A CA 1
ATOM 777 C C . GLU A 1 114 ? 23.632 19.997 65.203 1.00 57.86 101 GLU A C 1
ATOM 778 O O . GLU A 1 114 ? 24.573 20.662 64.770 1.00 62.61 101 GLU A O 1
ATOM 784 N N . ARG A 1 115 ? 22.995 20.250 66.352 1.00 58.08 102 ARG A N 1
ATOM 785 C CA . ARG A 1 115 ? 23.351 21.346 67.270 1.00 52.96 102 ARG A CA 1
ATOM 786 C C . ARG A 1 115 ? 24.842 21.355 67.615 1.00 50.09 102 ARG A C 1
ATOM 787 O O . ARG A 1 115 ? 25.488 22.401 67.585 1.00 57.56 102 ARG A O 1
ATOM 795 N N . ALA A 1 116 ? 25.391 20.192 67.935 1.00 38.01 103 ALA A N 1
ATOM 796 C CA . ALA A 1 116 ? 26.829 20.091 68.174 1.00 52.47 103 ALA A CA 1
ATOM 797 C C . ALA A 1 116 ? 27.671 20.429 66.938 1.00 57.09 103 ALA A C 1
ATOM 798 O O . ALA A 1 116 ? 28.708 21.082 67.055 1.00 66.86 103 ALA A O 1
ATOM 800 N N . ALA A 1 117 ? 27.242 19.978 65.761 1.00 54.57 104 ALA A N 1
ATOM 801 C CA . ALA A 1 117 ? 27.992 20.260 64.525 1.00 53.38 104 ALA A CA 1
ATOM 802 C C . ALA A 1 117 ? 27.994 21.751 64.226 1.00 51.76 104 ALA A C 1
ATOM 803 O O . ALA A 1 117 ? 29.029 22.318 63.885 1.00 60.13 104 ALA A O 1
ATOM 805 N N . LEU A 1 118 ? 26.839 22.386 64.381 1.00 41.69 105 LEU A N 1
ATOM 806 C CA . LEU A 1 118 ? 26.758 23.836 64.275 1.00 48.71 105 LEU A CA 1
ATOM 807 C C . LEU A 1 118 ? 27.625 24.570 65.287 1.00 56.46 105 LEU A C 1
ATOM 808 O O . LEU A 1 118 ? 28.340 25.483 64.916 1.00 64.93 105 LEU A O 1
ATOM 813 N N . GLU A 1 119 ? 27.592 24.171 66.554 1.00 60.73 106 GLU A N 1
ATOM 814 C CA . GLU A 1 119 ? 28.369 24.887 67.559 1.00 57.37 106 GLU A CA 1
ATOM 815 C C . GLU A 1 119 ? 29.866 24.760 67.306 1.00 60.39 106 GLU A C 1
ATOM 816 O O . GLU A 1 119 ? 30.613 25.716 67.490 1.00 61.43 106 GLU A O 1
ATOM 822 N N . GLU A 1 120 ? 30.298 23.581 66.875 1.00 64.78 107 GLU A N 1
ATOM 823 C CA . GLU A 1 120 ? 31.713 23.348 66.593 1.00 67.62 107 GLU A CA 1
ATOM 824 C C . GLU A 1 120 ? 32.125 24.148 65.360 1.00 63.41 107 GLU A C 1
ATOM 825 O O . GLU A 1 120 ? 33.259 24.620 65.256 1.00 63.20 107 GLU A O 1
ATOM 831 N N . GLU A 1 121 ? 31.185 24.302 64.432 1.00 53.73 108 GLU A N 1
ATOM 832 C CA . GLU A 1 121 ? 31.420 25.032 63.200 1.00 54.98 108 GLU A CA 1
ATOM 833 C C . GLU A 1 121 ? 31.638 26.512 63.507 1.00 57.90 108 GLU A C 1
ATOM 834 O O . GLU A 1 121 ? 32.622 27.123 63.084 1.00 63.90 108 GLU A O 1
ATOM 840 N N . ILE A 1 122 ? 30.704 27.075 64.261 1.00 58.82 109 ILE A N 1
ATOM 841 C CA . ILE A 1 122 ? 30.755 28.468 64.668 1.00 56.63 109 ILE A CA 1
ATOM 842 C C . ILE A 1 122 ? 32.009 28.809 65.472 1.00 61.49 109 ILE A C 1
ATOM 843 O O . ILE A 1 122 ? 32.598 29.875 65.297 1.00 72.67 109 ILE A O 1
ATOM 848 N N . GLN A 1 123 ? 32.430 27.904 66.341 1.00 62.28 110 GLN A N 1
ATOM 849 C CA . GLN A 1 123 ? 33.656 28.119 67.109 1.00 61.82 110 GLN A CA 1
ATOM 850 C C . GLN A 1 123 ? 34.910 28.073 66.236 1.00 56.57 110 GLN A C 1
ATOM 851 O O . GLN A 1 123 ? 35.815 28.886 66.408 1.00 56.26 110 GLN A O 1
ATOM 857 N N . THR A 1 124 ? 34.962 27.115 65.316 1.00 51.40 111 THR A N 1
ATOM 858 C CA . THR A 1 124 ? 36.038 27.048 64.330 1.00 59.96 111 THR A CA 1
ATOM 859 C C . THR A 1 124 ? 36.176 28.378 63.599 1.00 64.07 111 THR A C 1
ATOM 860 O O . THR A 1 124 ? 37.264 28.943 63.482 1.00 65.11 111 THR A O 1
ATOM 864 N N . ILE A 1 125 ? 35.056 28.868 63.091 1.00 55.79 112 ILE A N 1
ATOM 865 C CA . ILE A 1 125 ? 35.046 30.144 62.417 1.00 56.45 112 ILE A CA 1
ATOM 866 C C . ILE A 1 125 ? 35.507 31.261 63.350 1.00 60.74 112 ILE A C 1
ATOM 867 O O . ILE A 1 125 ? 36.104 32.234 62.902 1.00 63.93 112 ILE A O 1
ATOM 872 N N . GLU A 1 126 ? 35.233 31.124 64.645 1.00 62.44 113 GLU A N 1
ATOM 873 C CA . GLU A 1 126 ? 35.646 32.129 65.628 1.00 66.84 113 GLU A CA 1
ATOM 874 C C . GLU A 1 126 ? 37.159 32.153 65.798 1.00 61.39 113 GLU A C 1
ATOM 875 O O . GLU A 1 126 ? 37.779 33.204 65.885 1.00 66.55 113 GLU A O 1
ATOM 881 N N . LEU A 1 127 ? 37.742 30.971 65.856 1.00 60.08 114 LEU A N 1
ATOM 882 C CA . LEU A 1 127 ? 39.173 30.837 65.995 1.00 63.94 114 LEU A CA 1
ATOM 883 C C . LEU A 1 127 ? 39.934 31.205 64.723 1.00 61.36 114 LEU A C 1
ATOM 884 O O . LEU A 1 127 ? 40.837 32.036 64.761 1.00 60.33 114 LEU A O 1
ATOM 889 N N . PHE A 1 128 ? 39.561 30.586 63.599 1.00 57.29 115 PHE A N 1
ATOM 890 C CA . PHE A 1 128 ? 40.298 30.743 62.345 1.00 51.31 115 PHE A CA 1
ATOM 891 C C . PHE A 1 128 ? 39.762 31.796 61.356 1.00 56.59 115 PHE A C 1
ATOM 892 O O . PHE A 1 128 ? 40.372 32.054 60.323 1.00 61.80 115 PHE A O 1
ATOM 900 N N . GLY A 1 129 ? 38.636 32.408 61.681 1.00 56.66 116 GLY A N 1
ATOM 901 C CA . GLY A 1 129 ? 38.017 33.374 60.797 1.00 69.13 116 GLY A CA 1
ATOM 902 C C . GLY A 1 129 ? 38.917 34.434 60.188 1.00 75.47 116 GLY A C 1
ATOM 903 O O . GLY A 1 129 ? 39.146 34.434 58.977 1.00 76.71 116 GLY A O 1
ATOM 904 N N . LYS A 1 130 ? 39.407 35.354 61.015 1.00 78.95 117 LYS A N 1
ATOM 905 C CA . LYS A 1 130 ? 40.219 36.457 60.512 1.00 77.69 117 LYS A CA 1
ATOM 906 C C . LYS A 1 130 ? 41.494 35.968 59.846 1.00 75.09 117 LYS A C 1
ATOM 907 O O . LYS A 1 130 ? 41.939 36.551 58.869 1.00 81.25 117 LYS A O 1
ATOM 913 N N . ALA A 1 131 ? 42.072 34.892 60.366 1.00 71.81 118 ALA A N 1
ATOM 914 C CA . ALA A 1 131 ? 43.292 34.341 59.795 1.00 71.12 118 ALA A CA 1
ATOM 915 C C . ALA A 1 131 ? 43.055 33.888 58.358 1.00 77.09 118 ALA A C 1
ATOM 916 O O . ALA A 1 131 ? 43.835 34.205 57.461 1.00 82.33 118 ALA A O 1
ATOM 918 N N . ALA A 1 132 ? 41.975 33.148 58.143 1.00 71.12 119 ALA A N 1
ATOM 919 C CA . ALA A 1 132 ? 41.631 32.677 56.808 1.00 65.16 119 ALA A CA 1
ATOM 920 C C . ALA A 1 132 ? 41.318 33.826 55.835 1.00 74.00 119 ALA A C 1
ATOM 921 O O . ALA A 1 132 ? 41.623 33.746 54.643 1.00 72.03 119 ALA A O 1
ATOM 923 N N . GLU A 1 133 ? 40.705 34.890 56.342 1.00 76.08 120 GLU A N 1
ATOM 924 C CA . GLU A 1 133 ? 40.413 36.054 55.515 1.00 76.72 120 GLU A CA 1
ATOM 925 C C . GLU A 1 133 ? 41.720 36.675 55.050 1.00 83.30 120 GLU A C 1
ATOM 926 O O . GLU A 1 133 ? 41.939 36.871 53.853 1.00 87.85 120 GLU A O 1
ATOM 932 N N . LYS A 1 134 ? 42.598 36.954 56.006 1.00 85.74 121 LYS A N 1
ATOM 933 C CA . LYS A 1 134 ? 43.884 37.576 55.716 1.00 87.11 121 LYS A CA 1
ATOM 934 C C . LYS A 1 134 ? 44.692 36.777 54.694 1.00 77.75 121 LYS A C 1
ATOM 935 O O . LYS A 1 134 ? 45.116 37.310 53.671 1.00 81.79 121 LYS A O 1
ATOM 941 N N . LEU A 1 135 ? 44.895 35.498 54.984 1.00 66.96 122 LEU A N 1
ATOM 942 C CA . LEU A 1 135 ? 45.721 34.622 54.163 1.00 64.77 122 LEU A CA 1
ATOM 943 C C . LEU A 1 135 ? 45.182 34.455 52.757 1.00 71.50 122 LEU A C 1
ATOM 944 O O . LEU A 1 135 ? 45.940 34.459 51.786 1.00 79.91 122 LEU A O 1
ATOM 949 N N . ALA A 1 136 ? 43.870 34.294 52.656 1.00 68.79 123 ALA A N 1
ATOM 950 C CA . ALA A 1 136 ? 43.213 34.162 51.362 1.00 65.34 123 ALA A CA 1
ATOM 951 C C . ALA A 1 136 ? 43.542 35.342 50.453 1.00 68.67 123 ALA A C 1
ATOM 952 O O . ALA A 1 136 ? 43.757 35.171 49.253 1.00 73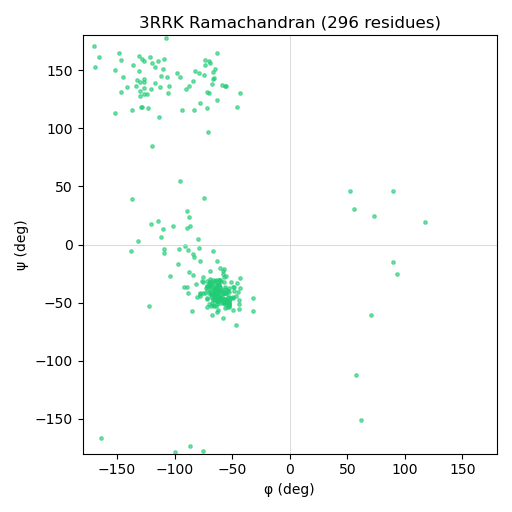.24 123 ALA A O 1
ATOM 954 N N . ALA A 1 137 ? 43.546 36.534 51.038 1.00 62.32 124 ALA A N 1
ATOM 955 C CA . ALA A 1 137 ? 43.802 37.757 50.306 1.00 69.02 124 ALA A CA 1
ATOM 956 C C . ALA A 1 137 ? 45.274 37.818 49.930 1.00 77.66 124 ALA A C 1
ATOM 957 O O . ALA A 1 137 ? 45.627 38.111 48.783 1.00 84.55 124 ALA A O 1
ATOM 959 N N . LEU A 1 138 ? 46.128 37.523 50.905 1.00 75.69 125 LEU A N 1
ATOM 960 C CA . LEU A 1 138 ? 47.560 37.429 50.673 1.00 72.96 125 LEU A CA 1
ATOM 961 C C . LEU A 1 138 ? 47.839 36.509 49.501 1.00 72.22 125 LEU A C 1
ATOM 962 O O . LEU A 1 138 ? 48.805 36.702 48.772 1.00 78.10 125 LEU A O 1
ATOM 967 N N . ALA A 1 139 ? 46.988 35.504 49.328 1.00 66.33 126 ALA A N 1
ATOM 968 C CA . ALA A 1 139 ? 47.225 34.469 48.335 1.00 61.11 126 ALA A CA 1
ATOM 969 C C . ALA A 1 139 ? 46.186 34.483 47.213 1.00 67.81 126 ALA A C 1
ATOM 970 O O . ALA A 1 139 ? 46.008 33.494 46.506 1.00 70.40 126 ALA A O 1
ATOM 972 N N . HIS A 1 140 ? 45.497 35.601 47.044 1.00 64.34 127 HIS A N 1
ATOM 973 C CA . HIS A 1 140 ? 44.460 35.658 46.037 1.00 76.49 127 HIS A CA 1
ATOM 974 C C . HIS A 1 140 ? 45.049 35.469 44.629 1.00 93.95 127 HIS A C 1
ATOM 975 O O . HIS A 1 140 ? 45.965 36.191 44.224 1.00 91.04 127 HIS A O 1
ATOM 982 N N . GLY A 1 141 ? 44.527 34.485 43.897 1.00 99.39 128 GLY A N 1
ATOM 983 C CA . GLY A 1 141 ? 44.949 34.226 42.529 1.00 91.77 128 GLY A CA 1
ATOM 984 C C . GLY A 1 141 ? 46.108 33.252 42.414 1.00 85.19 128 GLY A C 1
ATOM 985 O O . GLY A 1 141 ? 46.384 32.725 41.340 1.00 97.15 128 GLY A O 1
ATOM 986 N N . LEU A 1 142 ? 46.785 33.009 43.528 1.00 90.90 129 LEU A N 1
ATOM 987 C CA . LEU A 1 142 ? 47.968 32.158 43.561 1.00 87.54 129 LEU A CA 1
ATOM 988 C C . LEU A 1 142 ? 47.685 30.835 44.263 1.00 91.62 129 LEU A C 1
ATOM 989 O O . LEU A 1 142 ? 48.544 29.952 44.288 1.00 94.86 129 LEU A O 1
ATOM 994 N N . ASP A 1 143 ? 46.500 30.699 44.858 1.00 92.49 130 ASP A N 1
ATOM 995 C CA . ASP A 1 143 ? 46.256 29.595 45.792 1.00 84.35 130 ASP A CA 1
ATOM 996 C C . ASP A 1 143 ? 45.857 28.254 45.163 1.00 82.29 130 ASP A C 1
ATOM 997 O O . ASP A 1 143 ? 45.837 27.230 45.842 1.00 78.17 130 ASP A O 1
ATOM 1002 N N . GLU A 1 144 ? 45.563 28.255 43.870 1.00 91.26 131 GLU A N 1
ATOM 1003 C CA . GLU A 1 144 ? 45.311 27.009 43.157 1.00 98.31 131 GLU A CA 1
ATOM 1004 C C . GLU A 1 144 ? 46.007 27.027 41.800 1.00 101.69 131 GLU A C 1
ATOM 1005 O O . GLU A 1 144 ? 45.467 26.554 40.795 1.00 105.46 131 GLU A O 1
ATOM 1011 N N . SER A 1 145 ? 47.215 27.585 41.795 1.00 97.31 132 SER A N 1
ATOM 1012 C CA . SER A 1 145 ? 48.070 27.617 40.612 1.00 91.84 132 SER A CA 1
ATOM 1013 C C . SER A 1 145 ? 49.013 26.423 40.639 1.00 85.16 132 SER A C 1
ATOM 1014 O O . SER A 1 145 ? 49.864 26.323 41.520 1.00 80.53 132 SER A O 1
ATOM 1017 N N . PRO A 1 146 ? 48.869 25.513 39.665 1.00 86.14 133 PRO A N 1
ATOM 1018 C CA . PRO A 1 146 ? 49.640 24.263 39.648 1.00 80.57 133 PRO A CA 1
ATOM 1019 C C . PRO A 1 146 ? 51.157 24.460 39.669 1.00 79.28 133 PRO A C 1
ATOM 1020 O O . PRO A 1 146 ? 51.856 23.594 40.178 1.00 83.83 133 PRO A O 1
ATOM 1024 N N . ARG A 1 147 ? 51.656 25.575 39.144 1.00 77.32 134 ARG A N 1
ATOM 1025 C CA . ARG A 1 147 ? 53.100 25.820 39.106 1.00 81.85 134 ARG A CA 1
ATOM 1026 C C . ARG A 1 147 ? 53.673 26.510 40.358 1.00 80.04 134 ARG A C 1
ATOM 1027 O O . ARG A 1 147 ? 54.885 26.700 40.455 1.00 80.75 134 ARG A O 1
ATOM 1035 N N . LEU A 1 148 ? 52.806 26.892 41.297 1.00 76.12 135 LEU A N 1
ATOM 1036 C CA . LEU A 1 148 ? 53.224 27.581 42.520 1.00 72.06 135 LEU A CA 1
ATOM 1037 C C . LEU A 1 148 ? 52.715 26.895 43.785 1.00 73.23 135 LEU A C 1
ATOM 1038 O O . LEU A 1 148 ? 51.564 26.449 43.844 1.00 78.63 135 LEU A O 1
ATOM 1043 N N . GLY A 1 149 ? 53.567 26.841 44.803 1.00 67.66 136 GLY A N 1
ATOM 1044 C CA . GLY A 1 149 ? 53.170 26.331 46.103 1.00 68.79 136 GLY A CA 1
ATOM 1045 C C . GLY A 1 149 ? 53.140 27.393 47.195 1.00 70.48 136 GLY A C 1
ATOM 1046 O O . GLY A 1 149 ? 54.050 28.216 47.315 1.00 67.85 136 GLY A O 1
ATOM 1047 N N . VAL A 1 150 ? 52.086 27.373 48.001 1.00 69.99 137 VAL A N 1
ATOM 1048 C CA . VAL A 1 150 ? 51.965 28.324 49.095 1.00 70.36 137 VAL A CA 1
ATOM 1049 C C . VAL A 1 150 ? 51.944 27.648 50.455 1.00 67.60 137 VAL A C 1
ATOM 1050 O O . VAL A 1 150 ? 51.542 26.492 50.586 1.00 70.24 137 VAL A O 1
ATOM 1054 N N . ILE A 1 151 ? 52.398 28.384 51.461 1.00 61.85 138 ILE A N 1
ATOM 1055 C CA . ILE A 1 151 ? 52.316 27.929 52.833 1.00 57.59 138 ILE A CA 1
ATOM 1056 C C . ILE A 1 151 ? 51.869 29.081 53.692 1.00 57.34 138 ILE A C 1
ATOM 1057 O O . ILE A 1 151 ? 52.566 30.094 53.793 1.00 56.08 138 ILE A O 1
ATOM 1062 N N . PRO A 1 152 ? 50.687 28.942 54.297 1.00 58.54 139 PRO A N 1
ATOM 1063 C CA . PRO A 1 152 ? 50.260 29.862 55.351 1.00 56.30 139 PRO A CA 1
ATOM 1064 C C . PRO A 1 152 ? 50.887 29.392 56.643 1.00 55.58 139 PRO A C 1
ATOM 1065 O O . PRO A 1 152 ? 51.125 28.192 56.802 1.00 61.70 139 PRO A O 1
ATOM 1069 N N . PHE A 1 153 ? 51.176 30.317 57.546 1.00 59.65 140 PHE A N 1
ATOM 1070 C CA . PHE A 1 153 ? 51.737 29.953 58.842 1.00 60.10 140 PHE A CA 1
ATOM 1071 C C . PHE A 1 153 ? 51.733 31.157 59.773 1.00 66.21 140 PHE A C 1
ATOM 1072 O O . PHE A 1 153 ? 51.779 32.288 59.322 1.00 68.20 140 PHE A O 1
ATOM 1080 N N . LEU A 1 154 ? 51.661 30.916 61.077 1.00 74.79 141 LEU A N 1
ATOM 1081 C CA . LEU A 1 154 ? 51.618 32.010 62.038 1.00 69.30 141 LEU A CA 1
ATOM 1082 C C . LEU A 1 154 ? 52.984 32.310 62.640 1.00 72.52 141 LEU A C 1
ATOM 1083 O O . LEU A 1 154 ? 53.819 31.423 62.829 1.00 75.12 141 LEU A O 1
ATOM 1088 N N . VAL A 1 155 ? 53.197 33.577 62.953 1.00 75.32 142 VAL A N 1
ATOM 1089 C CA . VAL A 1 155 ? 54.467 34.023 63.486 1.00 74.85 142 VAL A CA 1
ATOM 1090 C C . VAL A 1 155 ? 54.124 35.117 64.476 1.00 79.39 142 VAL A C 1
ATOM 1091 O O . VAL A 1 155 ? 53.171 35.863 64.265 1.00 82.46 142 VAL A O 1
ATOM 1095 N N . ALA A 1 156 ? 54.872 35.198 65.568 1.00 88.40 143 ALA A N 1
ATOM 1096 C CA . ALA A 1 156 ? 54.496 36.079 66.673 1.00 92.51 143 ALA A CA 1
ATOM 1097 C C . ALA A 1 156 ? 54.982 37.506 66.467 1.00 95.38 143 ALA A C 1
ATOM 1098 O O . ALA A 1 156 ? 54.198 38.453 66.455 1.00 91.34 143 ALA A O 1
ATOM 1100 N N . LYS A 1 157 ? 56.285 37.653 66.290 1.00 104.65 144 LYS A N 1
ATOM 1101 C CA . LYS A 1 157 ? 56.880 38.974 66.158 1.00 112.48 144 LYS A CA 1
ATOM 1102 C C . LYS A 1 157 ? 57.301 39.266 64.710 1.00 110.72 144 LYS A C 1
ATOM 1103 O O . LYS A 1 157 ? 57.725 38.364 63.985 1.00 104.45 144 LYS A O 1
ATOM 1109 N N . PRO A 1 158 ? 57.163 40.529 64.279 1.00 115.09 145 PRO A N 1
ATOM 1110 C CA . PRO A 1 158 ? 57.730 40.954 62.993 1.00 114.76 145 PRO A CA 1
ATOM 1111 C C . PRO A 1 158 ? 59.239 40.687 62.945 1.00 108.94 145 PRO A C 1
ATOM 1112 O O . PRO A 1 158 ? 59.833 40.609 61.867 1.00 105.74 145 PRO A O 1
ATOM 1116 N N . GLU A 1 159 ? 59.844 40.548 64.120 1.00 105.65 146 GLU A N 1
ATOM 1117 C CA . GLU A 1 159 ? 61.251 40.196 64.230 1.00 105.71 146 GLU A CA 1
ATOM 1118 C C . GLU A 1 159 ? 61.457 38.757 63.778 1.00 100.69 146 GLU A C 1
ATOM 1119 O O . GLU A 1 159 ? 62.430 38.442 63.096 1.00 102.25 146 GLU A O 1
ATOM 1125 N N . GLU A 1 160 ? 60.530 37.885 64.158 1.00 98.44 147 GLU A N 1
ATOM 1126 C CA . GLU A 1 160 ? 60.617 36.478 63.787 1.00 101.75 147 GLU A CA 1
ATOM 1127 C C . GLU A 1 160 ? 60.393 36.315 62.284 1.00 95.51 147 GLU A C 1
ATOM 1128 O O . GLU A 1 160 ? 60.999 35.459 61.642 1.00 94.92 147 GLU A O 1
ATOM 1134 N N . LEU A 1 161 ? 59.526 37.150 61.726 1.00 88.16 148 LEU A N 1
ATOM 1135 C CA . LEU A 1 161 ? 59.250 37.096 60.306 1.00 83.70 148 LEU A CA 1
ATOM 1136 C C . LEU A 1 161 ? 60.537 37.314 59.523 1.00 90.26 148 LEU A C 1
ATOM 1137 O O . LEU A 1 161 ? 60.784 36.658 58.513 1.00 94.50 148 LEU A O 1
ATOM 1142 N N . GLU A 1 162 ? 61.361 38.234 60.005 1.00 91.65 149 GLU A N 1
ATOM 1143 C CA . GLU A 1 162 ? 62.631 38.531 59.364 1.00 95.01 149 GLU A CA 1
ATOM 1144 C C . GLU A 1 162 ? 63.561 37.332 59.342 1.00 93.44 149 GLU A C 1
ATOM 1145 O O . GLU A 1 162 ? 64.136 37.010 58.304 1.00 99.21 149 GLU A O 1
ATOM 1151 N N . ALA A 1 163 ? 63.711 36.679 60.489 1.00 84.06 150 ALA A N 1
ATOM 1152 C CA . ALA A 1 163 ? 64.557 35.497 60.584 1.00 81.76 150 ALA A CA 1
ATOM 1153 C C . ALA A 1 163 ? 64.165 34.481 59.512 1.00 80.76 150 ALA A C 1
ATOM 1154 O O . ALA A 1 163 ? 65.025 33.811 58.929 1.00 84.79 150 ALA A O 1
ATOM 1156 N N . VAL A 1 164 ? 62.859 34.387 59.267 1.00 70.12 151 VAL A N 1
ATOM 1157 C CA . VAL A 1 164 ? 62.292 33.516 58.241 1.00 72.95 151 VAL A CA 1
ATOM 1158 C C . VAL A 1 164 ? 62.668 34.002 56.843 1.00 75.29 151 VAL A C 1
ATOM 1159 O O . VAL A 1 164 ? 63.131 33.229 55.994 1.00 69.24 151 VAL A O 1
ATOM 1163 N N . ARG A 1 165 ? 62.435 35.287 56.610 1.00 73.05 152 ARG A N 1
ATOM 1164 C CA . ARG A 1 165 ? 62.822 35.911 55.361 1.00 77.54 152 ARG A CA 1
ATOM 1165 C C . ARG A 1 165 ? 64.302 35.646 55.114 1.00 81.54 152 ARG A C 1
ATOM 1166 O O . ARG A 1 165 ? 64.708 35.362 53.986 1.00 82.97 152 ARG A O 1
ATOM 1174 N N . LYS A 1 166 ? 65.097 35.710 56.179 1.00 82.07 153 LYS A N 1
ATOM 1175 C CA . LYS A 1 166 ? 66.526 35.448 56.074 1.00 92.20 153 LYS A CA 1
ATOM 1176 C C . LYS A 1 166 ? 66.795 34.003 55.694 1.00 89.34 153 LYS A C 1
ATOM 1177 O O . LYS A 1 166 ? 67.527 33.738 54.744 1.00 95.73 153 LYS A O 1
ATOM 1183 N N . ALA A 1 167 ? 66.217 33.069 56.440 1.00 79.41 154 ALA A N 1
ATOM 1184 C CA . ALA A 1 167 ? 66.321 31.655 56.093 1.00 77.15 154 ALA A CA 1
ATOM 1185 C C . ALA A 1 167 ? 65.895 31.396 54.642 1.00 80.10 154 ALA A C 1
ATOM 1186 O O . ALA A 1 167 ? 66.640 30.800 53.868 1.00 78.67 154 ALA A O 1
ATOM 1188 N N . LEU A 1 168 ? 64.694 31.838 54.281 1.00 76.46 155 LEU A N 1
ATOM 1189 C CA . LEU A 1 168 ? 64.180 31.615 52.935 1.00 76.93 155 LEU A CA 1
ATOM 1190 C C . LEU A 1 168 ? 65.155 32.095 51.878 1.00 85.41 155 LEU A C 1
ATOM 1191 O O . LEU A 1 168 ? 65.456 31.368 50.937 1.00 94.74 155 LEU A O 1
ATOM 1196 N N . GLN A 1 169 ? 65.643 33.321 52.023 1.00 84.28 156 GLN A N 1
ATOM 1197 C CA . GLN A 1 169 ? 66.588 33.857 51.055 1.00 86.37 156 GLN A CA 1
ATOM 1198 C C . GLN A 1 169 ? 67.872 33.046 51.043 1.00 88.00 156 GLN A C 1
ATOM 1199 O O . GLN A 1 169 ? 68.506 32.882 50.013 1.00 95.61 156 GLN A O 1
ATOM 1205 N N . GLU A 1 170 ? 68.263 32.552 52.204 1.00 99.84 157 GLU A N 1
ATOM 1206 C CA . GLU A 1 170 ? 69.461 31.736 52.315 1.00 109.28 157 GLU A CA 1
ATOM 1207 C C . GLU A 1 170 ? 69.285 30.497 51.444 1.00 103.38 157 GLU A C 1
ATOM 1208 O O . GLU A 1 170 ? 70.241 29.957 50.897 1.00 103.72 157 GLU A O 1
ATOM 1214 N N . ALA A 1 171 ? 68.038 30.070 51.302 1.00 98.44 158 ALA A N 1
ATOM 1215 C CA . ALA A 1 171 ? 67.734 28.775 50.719 1.00 93.36 158 ALA A CA 1
ATOM 1216 C C . ALA A 1 171 ? 67.233 28.878 49.285 1.00 93.19 158 ALA A C 1
ATOM 1217 O O . ALA A 1 171 ? 67.397 27.946 48.498 1.00 97.28 158 ALA A O 1
ATOM 1219 N N . LEU A 1 172 ? 66.625 30.011 48.950 1.00 87.87 159 LEU A N 1
ATOM 1220 C CA . LEU A 1 172 ? 65.962 30.172 47.662 1.00 86.70 159 LEU A CA 1
ATOM 1221 C C . LEU A 1 172 ? 66.334 31.463 46.936 1.00 86.74 159 LEU A C 1
ATOM 1222 O O . LEU A 1 172 ? 65.797 31.755 45.868 1.00 95.44 159 LEU A O 1
ATOM 1227 N N . ALA A 1 173 ? 67.244 32.237 47.515 1.00 80.45 160 ALA A N 1
ATOM 1228 C CA . ALA A 1 173 ? 67.613 33.538 46.963 1.00 86.39 160 ALA A CA 1
ATOM 1229 C C . ALA A 1 173 ? 66.404 34.456 46.836 1.00 93.09 160 ALA A C 1
ATOM 1230 O O . ALA A 1 173 ? 65.813 34.877 47.834 1.00 95.61 160 ALA A O 1
ATOM 1232 N N . ASP A 1 174 ? 66.042 34.747 45.592 1.00 94.86 161 ASP A N 1
ATOM 1233 C CA . ASP A 1 174 ? 64.949 35.657 45.286 1.00 99.52 161 ASP A CA 1
ATOM 1234 C C . ASP A 1 174 ? 63.739 34.926 44.709 1.00 93.28 161 ASP A C 1
ATOM 1235 O O . ASP A 1 174 ? 62.833 35.558 44.161 1.00 96.69 161 ASP A O 1
ATOM 1240 N N . ARG A 1 175 ? 63.733 33.599 44.823 1.00 81.22 162 ARG A N 1
ATOM 1241 C CA . ARG A 1 175 ? 62.633 32.789 44.294 1.00 78.56 162 ARG A CA 1
ATOM 1242 C C . ARG A 1 175 ? 61.585 32.469 45.365 1.00 76.09 162 ARG A C 1
ATOM 1243 O O . ARG A 1 175 ? 61.266 31.298 45.609 1.00 74.53 162 ARG A O 1
ATOM 1251 N N . PHE A 1 176 ? 61.061 33.512 46.000 1.00 74.39 163 PHE A N 1
ATOM 1252 C CA . PHE A 1 176 ? 59.959 33.379 46.949 1.00 70.30 163 PHE A CA 1
ATOM 1253 C C . PHE A 1 176 ? 59.353 34.741 47.243 1.00 73.79 163 PHE A C 1
ATOM 1254 O O . PHE A 1 176 ? 59.977 35.783 47.017 1.00 75.30 163 PHE A O 1
ATOM 1262 N N . VAL A 1 177 ? 58.134 34.719 47.761 1.00 78.16 164 VAL A N 1
ATOM 1263 C CA . VAL A 1 177 ? 57.456 35.928 48.205 1.00 76.08 164 VAL A CA 1
ATOM 1264 C C . VAL A 1 177 ? 56.960 35.729 49.633 1.00 75.83 164 VAL A C 1
ATOM 1265 O O . VAL A 1 177 ? 56.154 34.840 49.913 1.00 72.54 164 VAL A O 1
ATOM 1269 N N . LEU A 1 178 ? 57.453 36.549 50.547 1.00 77.73 165 LEU A N 1
ATOM 1270 C CA . LEU A 1 178 ? 57.008 36.458 51.926 1.00 69.15 165 LEU A CA 1
ATOM 1271 C C . LEU A 1 178 ? 56.234 37.709 52.318 1.00 72.42 165 LEU A C 1
ATOM 1272 O O . LEU A 1 178 ? 56.797 38.789 52.430 1.00 80.09 165 LEU A O 1
ATOM 1277 N N . GLU A 1 179 ? 54.932 37.558 52.504 1.00 72.92 166 GLU A N 1
ATOM 1278 C CA . GLU A 1 179 ? 54.093 38.671 52.911 1.00 75.90 166 GLU A CA 1
ATOM 1279 C C . GLU A 1 179 ? 53.308 38.276 54.147 1.00 78.36 166 GLU A C 1
ATOM 1280 O O . GLU A 1 179 ? 53.117 37.091 54.418 1.00 83.16 166 GLU A O 1
ATOM 1286 N N . ALA A 1 180 ? 52.862 39.264 54.907 1.00 75.80 167 ALA A N 1
ATOM 1287 C CA . ALA A 1 180 ? 52.243 38.986 56.192 1.00 72.31 167 ALA A CA 1
ATOM 1288 C C . ALA A 1 180 ? 51.238 40.057 56.569 1.00 81.89 167 ALA A C 1
ATOM 1289 O O . ALA A 1 180 ? 51.372 41.223 56.185 1.00 89.83 167 ALA A O 1
ATOM 1291 N N . GLU A 1 181 ? 50.221 39.648 57.318 1.00 85.41 168 GLU A N 1
ATOM 1292 C CA . GLU A 1 181 ? 49.198 40.564 57.794 1.00 88.29 168 GLU A CA 1
ATOM 1293 C C . GLU A 1 181 ? 49.091 40.415 59.290 1.00 86.90 168 GLU A C 1
ATOM 1294 O O . GLU A 1 181 ? 49.211 39.310 59.815 1.00 84.60 168 GLU A O 1
ATOM 1300 N N . PRO A 1 182 ? 48.874 41.535 59.983 1.00 92.84 169 PRO A N 1
ATOM 1301 C CA . PRO A 1 182 ? 48.772 41.547 61.444 1.00 94.51 169 PRO A CA 1
ATOM 1302 C C . PRO A 1 182 ? 47.469 40.927 61.936 1.00 90.66 169 PRO A C 1
ATOM 1303 O O . PRO A 1 182 ? 46.380 41.241 61.449 1.00 81.24 169 PRO A O 1
ATOM 1307 N N . LEU A 1 183 ? 47.599 40.023 62.894 1.00 96.12 170 LEU A N 1
ATOM 1308 C CA . LEU A 1 183 ? 46.453 39.500 63.609 1.00 94.86 170 LEU A CA 1
ATOM 1309 C C . LEU A 1 183 ? 46.403 40.257 64.926 1.00 105.99 170 LEU A C 1
ATOM 1310 O O . LEU A 1 183 ? 47.229 41.137 65.165 1.00 112.88 170 LEU A O 1
ATOM 1315 N N . GLU A 1 184 ? 45.442 39.929 65.780 1.00 107.46 171 GLU A N 1
ATOM 1316 C CA . GLU A 1 184 ? 45.327 40.624 67.053 1.00 112.18 171 GLU A CA 1
ATOM 1317 C C . GLU A 1 184 ? 46.637 40.564 67.848 1.00 105.92 171 GLU A C 1
ATOM 1318 O O . GLU A 1 184 ? 47.059 41.557 68.436 1.00 110.66 171 GLU A O 1
ATOM 1324 N N . ASN A 1 185 ? 47.288 39.406 67.845 1.00 99.66 172 ASN A N 1
ATOM 1325 C CA . ASN A 1 185 ? 48.567 39.244 68.530 1.00 97.41 172 ASN A CA 1
ATOM 1326 C C . ASN A 1 185 ? 49.675 38.781 67.596 1.00 93.40 172 ASN A C 1
ATOM 1327 O O . ASN A 1 185 ? 50.740 39.386 67.521 1.00 95.35 172 ASN A O 1
ATOM 1332 N N . GLN A 1 186 ? 49.414 37.695 66.886 1.00 94.63 173 GLN A N 1
ATOM 1333 C CA . GLN A 1 186 ? 50.376 37.132 65.955 1.00 96.11 173 GLN A CA 1
ATOM 1334 C C . GLN A 1 186 ? 50.269 37.783 64.580 1.00 92.10 173 GLN A C 1
ATOM 1335 O O . GLN A 1 186 ? 49.530 38.752 64.384 1.00 88.44 173 GLN A O 1
ATOM 1341 N N . LEU A 1 187 ? 51.015 37.230 63.633 1.00 89.12 174 LEU A N 1
ATOM 1342 C CA . LEU A 1 187 ? 50.986 37.688 62.258 1.00 86.92 174 LEU A CA 1
ATOM 1343 C C . LEU A 1 187 ? 50.645 36.520 61.346 1.00 85.92 174 LEU A C 1
ATOM 1344 O O . LEU A 1 187 ? 51.252 35.454 61.452 1.00 91.20 174 LEU A O 1
ATOM 1349 N N . ALA A 1 188 ? 49.667 36.711 60.463 1.00 77.63 175 ALA A N 1
ATOM 1350 C CA . ALA A 1 188 ? 49.370 35.721 59.442 1.00 70.27 175 ALA A CA 1
ATOM 1351 C C . ALA A 1 188 ? 50.333 35.937 58.280 1.00 75.99 175 ALA A C 1
ATOM 1352 O O . ALA A 1 188 ? 50.323 36.985 57.637 1.00 73.76 175 ALA A O 1
ATOM 1354 N N . ALA A 1 189 ? 51.189 34.955 58.033 1.00 73.31 176 ALA A N 1
ATOM 1355 C CA . ALA A 1 189 ? 52.179 35.064 56.975 1.00 67.17 176 ALA A CA 1
ATOM 1356 C C . ALA A 1 189 ? 51.898 34.043 55.891 1.00 69.44 176 ALA A C 1
ATOM 1357 O O . ALA A 1 189 ? 51.235 33.040 56.130 1.00 76.68 176 ALA A O 1
ATOM 1359 N N . LEU A 1 190 ? 52.408 34.304 54.698 1.00 64.14 177 LEU A N 1
ATOM 1360 C CA . LEU A 1 190 ? 52.273 33.378 53.597 1.00 61.23 177 LEU A CA 1
ATOM 1361 C C . LEU A 1 190 ? 53.571 33.381 52.799 1.00 64.54 177 LEU A C 1
ATOM 1362 O O . LEU A 1 190 ? 54.145 34.441 52.542 1.00 65.57 177 LEU A O 1
ATOM 1367 N N . VAL A 1 191 ? 54.048 32.196 52.431 1.00 63.17 178 VAL A N 1
ATOM 1368 C CA . VAL A 1 191 ? 55.185 32.097 51.531 1.00 64.12 178 VAL A CA 1
ATOM 1369 C C . VAL A 1 191 ? 54.714 31.516 50.220 1.00 66.16 178 VAL A C 1
ATOM 1370 O O . VAL A 1 191 ? 53.830 30.658 50.196 1.00 63.52 178 VAL A O 1
ATOM 1374 N N . VAL A 1 192 ? 55.327 31.990 49.139 1.00 63.52 179 VAL A N 1
ATOM 1375 C CA . VAL A 1 192 ? 55.030 31.544 47.794 1.00 67.90 179 VAL A CA 1
ATOM 1376 C C . VAL A 1 192 ? 56.318 31.179 47.070 1.00 68.50 179 VAL A C 1
ATOM 1377 O O . VAL A 1 192 ? 57.295 31.929 47.082 1.00 67.69 179 VAL A O 1
ATOM 1381 N N . VAL A 1 193 ? 56.309 30.019 46.435 1.00 67.34 180 VAL A N 1
ATOM 1382 C CA . VAL A 1 193 ? 57.525 29.443 45.885 1.00 68.34 180 VAL A CA 1
ATOM 1383 C C . VAL A 1 193 ? 57.170 28.643 44.640 1.00 71.94 180 VAL A C 1
ATOM 1384 O O . VAL A 1 193 ? 55.999 28.348 44.397 1.00 72.99 180 VAL A O 1
ATOM 1388 N N . LYS A 1 194 ? 58.169 28.299 43.840 1.00 73.99 181 LYS A N 1
ATOM 1389 C CA . LYS A 1 194 ? 57.943 27.328 42.787 1.00 74.28 181 LYS A CA 1
ATOM 1390 C C . LYS A 1 194 ? 57.375 26.069 43.445 1.00 70.85 181 LYS A C 1
ATOM 1391 O O . LYS A 1 194 ? 57.833 25.664 44.516 1.00 65.13 181 LYS A O 1
ATOM 1397 N N . ARG A 1 195 ? 56.358 25.475 42.828 1.00 70.77 182 ARG A N 1
ATOM 1398 C CA . ARG A 1 195 ? 55.781 24.227 43.324 1.00 78.16 182 ARG A CA 1
ATOM 1399 C C . ARG A 1 195 ? 56.865 23.211 43.677 1.00 79.24 182 ARG A C 1
ATOM 1400 O O . ARG A 1 195 ? 56.816 22.565 44.727 1.00 85.86 182 ARG A O 1
ATOM 1408 N N . SER A 1 196 ? 57.849 23.089 42.797 1.00 70.03 183 SER A N 1
ATOM 1409 C CA . SER A 1 196 ? 58.936 22.134 42.977 1.00 72.89 183 SER A CA 1
ATOM 1410 C C . SER A 1 196 ? 59.861 22.446 44.165 1.00 68.45 183 SER A C 1
ATOM 1411 O O . SER A 1 196 ? 60.758 21.672 44.465 1.00 71.70 183 SER A O 1
ATOM 1414 N N . GLU A 1 197 ? 59.661 23.575 44.831 1.00 68.17 184 GLU A N 1
ATOM 1415 C CA . GLU A 1 197 ? 60.529 23.946 45.946 1.00 73.40 184 GLU A CA 1
ATOM 1416 C C . GLU A 1 197 ? 59.748 24.110 47.243 1.00 71.49 184 GLU A C 1
ATOM 1417 O O . GLU A 1 197 ? 60.227 24.735 48.191 1.00 67.88 184 GLU A O 1
ATOM 1423 N N . LEU A 1 198 ? 58.542 23.553 47.272 1.00 65.95 185 LEU A N 1
ATOM 1424 C CA . LEU A 1 198 ? 57.656 23.715 48.411 1.00 62.98 185 LEU A CA 1
ATOM 1425 C C . LEU A 1 198 ? 58.322 23.185 49.666 1.00 67.57 185 LEU A C 1
ATOM 1426 O O . LEU A 1 198 ? 58.289 23.823 50.713 1.00 69.74 185 LEU A O 1
ATOM 1431 N N . GLU A 1 199 ? 58.945 22.021 49.541 1.00 66.58 186 GLU A N 1
ATOM 1432 C CA . GLU A 1 199 ? 59.624 21.377 50.659 1.00 65.43 186 GLU A CA 1
ATOM 1433 C C . GLU A 1 199 ? 60.848 22.122 51.172 1.00 65.55 186 GLU A C 1
ATOM 1434 O O . GLU A 1 199 ? 61.161 22.059 52.353 1.00 74.84 186 GLU A O 1
ATOM 1440 N N . ALA A 1 200 ? 61.530 22.836 50.291 1.00 67.11 187 ALA A N 1
ATOM 1441 C CA . ALA A 1 200 ? 62.696 23.615 50.698 1.00 67.97 187 ALA A CA 1
ATOM 1442 C C . ALA A 1 200 ? 62.257 24.761 51.588 1.00 64.59 187 ALA A C 1
ATOM 1443 O O . ALA A 1 200 ? 62.975 25.181 52.492 1.00 63.84 187 ALA A O 1
ATOM 1445 N N . ALA A 1 201 ? 61.071 25.274 51.300 1.00 68.28 188 ALA A N 1
ATOM 1446 C CA . ALA A 1 201 ? 60.490 26.350 52.073 1.00 69.38 188 ALA A CA 1
ATOM 1447 C C . ALA A 1 201 ? 59.979 25.805 53.410 1.00 68.34 188 ALA A C 1
ATOM 1448 O O . ALA A 1 201 ? 60.150 26.428 54.459 1.00 65.25 188 ALA A O 1
ATOM 1450 N N . ARG A 1 202 ? 59.345 24.638 53.357 1.00 63.50 189 ARG A N 1
ATOM 1451 C CA . ARG A 1 202 ? 58.846 23.977 54.554 1.00 65.15 189 ARG A CA 1
ATOM 1452 C C . ARG A 1 202 ? 60.002 23.688 55.519 1.00 68.64 189 ARG A C 1
ATOM 1453 O O . ARG A 1 202 ? 59.912 23.958 56.716 1.00 64.64 189 ARG A O 1
ATOM 1461 N N . SER A 1 203 ? 61.091 23.152 54.981 1.00 70.96 190 SER A N 1
ATOM 1462 C CA . SER A 1 203 ? 62.295 22.910 55.757 1.00 71.05 190 SER A CA 1
ATOM 1463 C C . SER A 1 203 ? 62.804 24.172 56.463 1.00 64.59 190 SER A C 1
ATOM 1464 O O . SER A 1 203 ? 63.263 24.122 57.607 1.00 62.69 190 SER A O 1
ATOM 1467 N N . SER A 1 204 ? 62.728 25.303 55.787 1.00 57.97 191 SER A N 1
ATOM 1468 C CA . SER A 1 204 ? 63.158 26.539 56.414 1.00 65.47 191 SER A CA 1
ATOM 1469 C C . SER A 1 204 ? 62.307 26.864 57.621 1.00 75.65 191 SER A C 1
ATOM 1470 O O . SER A 1 204 ? 62.835 27.258 58.653 1.00 88.04 191 SER A O 1
ATOM 1473 N N . LEU A 1 205 ? 60.990 26.701 57.502 1.00 71.33 192 LEU A N 1
ATOM 1474 C CA . LEU A 1 205 ? 60.111 26.947 58.642 1.00 57.94 192 LEU A CA 1
ATOM 1475 C C . LEU A 1 205 ? 60.429 25.953 59.733 1.00 59.46 192 LEU A C 1
ATOM 1476 O O . LEU A 1 205 ? 60.503 26.295 60.916 1.00 61.06 192 LEU A O 1
ATOM 1481 N N . SER A 1 206 ? 60.615 24.707 59.326 1.00 59.94 193 SER A N 1
ATOM 1482 C CA . SER A 1 206 ? 60.894 23.643 60.274 1.00 59.08 193 SER A CA 1
ATOM 1483 C C . SER A 1 206 ? 62.125 23.943 61.134 1.00 63.71 193 SER A C 1
ATOM 1484 O O . SER A 1 206 ? 62.147 23.647 62.320 1.00 63.82 193 SER A O 1
ATOM 1487 N N . ARG A 1 207 ? 63.152 24.535 60.539 1.00 73.31 194 ARG A N 1
ATOM 1488 C CA . ARG A 1 207 ? 64.375 24.817 61.281 1.00 72.91 194 ARG A CA 1
ATOM 1489 C C . ARG A 1 207 ? 64.226 26.062 62.159 1.00 66.88 194 ARG A C 1
ATOM 1490 O O . ARG A 1 207 ? 65.122 26.397 62.916 1.00 70.64 194 ARG A O 1
ATOM 1498 N N . LEU A 1 208 ? 63.080 26.729 62.076 1.00 63.90 195 LEU A N 1
ATOM 1499 C CA . LEU A 1 208 ? 62.792 27.862 62.962 1.00 64.02 195 LEU A CA 1
ATOM 1500 C C . LEU A 1 208 ? 61.669 27.549 63.959 1.00 69.49 195 LEU A C 1
ATOM 1501 O O . LEU A 1 208 ? 61.214 28.421 64.703 1.00 71.92 195 LEU A O 1
ATOM 1506 N N . GLY A 1 209 ? 61.236 26.292 63.971 1.00 66.25 196 GLY A N 1
ATOM 1507 C CA . GLY A 1 209 ? 60.173 25.858 64.855 1.00 66.85 196 GLY A CA 1
ATOM 1508 C C . GLY A 1 209 ? 58.794 26.347 64.454 1.00 69.73 196 GLY A C 1
ATOM 1509 O O . GLY A 1 209 ? 57.899 26.461 65.285 1.00 78.40 196 GLY A O 1
ATOM 1510 N N . LEU A 1 210 ? 58.623 26.646 63.175 1.00 74.18 197 LEU A N 1
ATOM 1511 C CA . LEU A 1 210 ? 57.339 27.094 62.663 1.00 72.18 197 LEU A CA 1
ATOM 1512 C C . LEU A 1 210 ? 56.729 25.997 61.796 1.00 78.39 197 LEU A C 1
ATOM 1513 O O . LEU A 1 210 ? 57.429 25.108 61.312 1.00 84.43 197 LEU A O 1
ATOM 1518 N N . ALA A 1 211 ? 55.424 26.054 61.589 1.00 74.12 198 ALA A N 1
ATOM 1519 C CA . ALA A 1 211 ? 54.761 25.028 60.801 1.00 64.33 198 ALA A CA 1
ATOM 1520 C C . ALA A 1 211 ? 53.606 25.619 60.022 1.00 63.31 198 ALA A C 1
ATOM 1521 O O . ALA A 1 211 ? 53.092 26.682 60.376 1.00 66.03 198 ALA A O 1
ATOM 1523 N N . GLU A 1 212 ? 53.203 24.925 58.960 1.00 60.13 199 GLU A N 1
ATOM 1524 C CA . GLU A 1 212 ? 52.008 25.315 58.229 1.00 62.08 199 GLU A CA 1
ATOM 1525 C C . GLU A 1 212 ? 50.800 25.370 59.162 1.00 63.05 199 GLU A C 1
ATOM 1526 O O . GLU A 1 212 ? 50.610 24.506 60.018 1.00 59.72 199 GLU A O 1
ATOM 1532 N N . LEU A 1 213 ? 50.002 26.415 59.012 1.00 66.18 200 LEU A N 1
ATOM 1533 C CA . LEU A 1 213 ? 48.774 26.539 59.771 1.00 64.82 200 LEU A CA 1
ATOM 1534 C C . LEU A 1 213 ? 47.741 25.626 59.125 1.00 65.84 200 LEU A C 1
ATOM 1535 O O . LEU A 1 213 ? 47.450 25.745 57.934 1.00 68.94 200 LEU A O 1
ATOM 1540 N N . ARG A 1 214 ? 47.220 24.691 59.910 1.00 64.48 201 ARG A N 1
ATOM 1541 C CA . ARG A 1 214 ? 46.205 23.776 59.439 1.00 65.85 201 ARG A CA 1
ATOM 1542 C C . ARG A 1 214 ? 44.855 24.351 59.824 1.00 69.73 201 ARG A C 1
ATOM 1543 O O . ARG A 1 214 ? 44.715 24.986 60.862 1.00 69.04 201 ARG A O 1
ATOM 1551 N N . PHE A 1 215 ? 43.866 24.159 58.966 1.00 69.77 202 PHE A N 1
ATOM 1552 C CA . PHE A 1 215 ? 42.509 24.514 59.313 1.00 59.71 202 PHE A CA 1
ATOM 1553 C C . PHE A 1 215 ? 41.780 23.238 59.597 1.00 64.07 202 PHE A C 1
ATOM 1554 O O . PHE A 1 215 ? 41.952 22.257 58.883 1.00 74.34 202 PHE A O 1
ATOM 1562 N N . PRO A 1 216 ? 40.990 23.232 60.672 1.00 62.73 203 PRO A N 1
ATOM 1563 C CA . PRO A 1 216 ? 40.357 22.008 61.151 1.00 62.75 203 PRO A CA 1
ATOM 1564 C C . PRO A 1 216 ? 39.266 21.564 60.193 1.00 71.48 203 PRO A C 1
ATOM 1565 O O . PRO A 1 216 ? 38.760 22.383 59.413 1.00 73.67 203 PRO A O 1
ATOM 1569 N N . GLY A 1 217 ? 38.923 20.281 60.246 1.00 74.49 204 GLY A N 1
ATOM 1570 C CA . GLY A 1 217 ? 37.787 19.751 59.513 1.00 73.73 204 GLY A CA 1
ATOM 1571 C C . GLY A 1 217 ? 37.898 19.875 58.011 1.00 78.38 204 GLY A C 1
ATOM 1572 O O . GLY A 1 217 ? 38.997 19.871 57.457 1.00 79.59 204 GLY A O 1
ATOM 1573 N N . ALA A 1 218 ? 36.745 19.985 57.358 1.00 80.59 205 ALA A N 1
ATOM 1574 C CA . ALA A 1 218 ? 36.681 20.118 55.909 1.00 76.25 205 ALA A CA 1
ATOM 1575 C C . ALA A 1 218 ? 37.625 21.199 55.371 1.00 74.89 205 ALA A C 1
ATOM 1576 O O . ALA A 1 218 ? 38.213 21.031 54.307 1.00 82.45 205 ALA A O 1
ATOM 1578 N N . TYR A 1 219 ? 37.782 22.299 56.100 1.00 66.36 206 TYR A N 1
ATOM 1579 C CA . TYR A 1 219 ? 38.595 23.414 55.599 1.00 71.63 206 TYR A CA 1
ATOM 1580 C C . TYR A 1 219 ? 40.028 23.025 55.280 1.00 73.77 206 TYR A C 1
ATOM 1581 O O . TYR A 1 219 ? 40.697 23.712 54.513 1.00 72.39 206 TYR A O 1
ATOM 1590 N N . GLY A 1 220 ? 40.505 21.948 55.898 1.00 72.74 207 GLY A N 1
ATOM 1591 C CA . GLY A 1 220 ? 41.895 21.556 55.778 1.00 71.26 207 GLY A CA 1
ATOM 1592 C C . GLY A 1 220 ? 42.318 21.352 54.342 1.00 78.81 207 GLY A C 1
ATOM 1593 O O . GLY A 1 220 ? 43.353 21.868 53.902 1.00 80.36 207 GLY A O 1
ATOM 1594 N N . ALA A 1 221 ? 41.494 20.613 53.607 1.00 80.69 208 ALA A N 1
ATOM 1595 C CA . ALA A 1 221 ? 41.797 20.210 52.237 1.00 79.97 208 ALA A CA 1
ATOM 1596 C C . ALA A 1 221 ? 41.326 21.214 51.177 1.00 83.43 208 ALA A C 1
ATOM 1597 O O . ALA A 1 221 ? 41.015 20.832 50.047 1.00 94.55 208 ALA A O 1
ATOM 1599 N N . MET A 1 222 ? 41.268 22.490 51.532 1.00 68.65 209 MET A N 1
ATOM 1600 C CA . MET A 1 222 ? 40.790 23.490 50.593 1.00 68.52 209 MET A CA 1
ATOM 1601 C C . MET A 1 222 ? 41.853 24.515 50.311 1.00 70.74 209 MET A C 1
ATOM 1602 O O . MET A 1 222 ? 42.753 24.729 51.118 1.00 64.50 209 MET A O 1
ATOM 1607 N N . PRO A 1 223 ? 41.746 25.165 49.147 1.00 74.69 210 PRO A N 1
ATOM 1608 C CA . PRO A 1 223 ? 42.574 26.344 48.908 1.00 70.11 210 PRO A CA 1
ATOM 1609 C C . PRO A 1 223 ? 42.132 27.425 49.871 1.00 67.31 210 PRO A C 1
ATOM 1610 O O . PRO A 1 223 ? 40.936 27.516 50.159 1.00 65.33 210 PRO A O 1
ATOM 1614 N N . LEU A 1 224 ? 43.085 28.201 50.380 1.00 52.72 211 LEU A N 1
ATOM 1615 C CA . LEU A 1 224 ? 42.789 29.395 51.162 1.00 56.62 211 LEU A CA 1
ATOM 1616 C C . LEU A 1 224 ? 41.502 30.059 50.717 1.00 62.80 211 LEU A C 1
ATOM 1617 O O . LEU A 1 224 ? 40.579 30.243 51.504 1.00 67.31 211 LEU A O 1
ATOM 1622 N N . GLY A 1 225 ? 41.451 30.415 49.442 1.00 64.89 212 GLY A N 1
ATOM 1623 C CA . GLY A 1 225 ? 40.344 31.173 48.906 1.00 67.10 212 GLY A CA 1
ATOM 1624 C C . GLY A 1 225 ? 39.001 30.520 49.118 1.00 61.44 212 GLY A C 1
ATOM 1625 O O . GLY A 1 225 ? 38.043 31.177 49.513 1.00 59.62 212 GLY A O 1
ATOM 1626 N N . LYS A 1 226 ? 38.917 29.229 48.833 1.00 66.76 213 LYS A N 1
ATOM 1627 C CA . LYS A 1 226 ? 37.660 28.518 49.008 1.00 73.49 213 LYS A CA 1
ATOM 1628 C C . LYS A 1 226 ? 37.298 28.447 50.494 1.00 76.48 213 LYS A C 1
ATOM 1629 O O . LYS A 1 226 ? 36.159 28.736 50.876 1.00 79.38 213 LYS A O 1
ATOM 1635 N N . ALA A 1 227 ? 38.281 28.084 51.321 1.00 69.00 214 ALA A N 1
ATOM 1636 C CA . ALA A 1 227 ? 38.102 27.979 52.769 1.00 66.02 214 ALA A CA 1
ATOM 1637 C C . ALA A 1 227 ? 37.516 29.249 53.386 1.00 64.86 214 ALA A C 1
ATOM 1638 O O . ALA A 1 227 ? 36.534 29.201 54.130 1.00 64.05 214 ALA A O 1
ATOM 1640 N N . ALA A 1 228 ? 38.130 30.382 53.072 1.00 63.95 215 ALA A N 1
ATOM 1641 C CA . ALA A 1 228 ? 37.655 31.676 53.545 1.00 65.84 215 ALA A CA 1
ATOM 1642 C C . ALA A 1 228 ? 36.248 32.011 53.054 1.00 67.11 215 ALA A C 1
ATOM 1643 O O . ALA A 1 228 ? 35.491 32.705 53.726 1.00 72.05 215 ALA A O 1
ATOM 1645 N N . ALA A 1 229 ? 35.893 31.519 51.879 1.00 65.33 216 ALA A N 1
ATOM 1646 C CA . ALA A 1 229 ? 34.592 31.844 51.330 1.00 66.19 216 ALA A CA 1
ATOM 1647 C C . ALA A 1 229 ? 33.497 31.021 52.000 1.00 68.09 216 ALA A C 1
ATOM 1648 O O . ALA A 1 229 ? 32.452 31.561 52.356 1.00 72.82 216 ALA A O 1
ATOM 1650 N N . ARG A 1 230 ? 33.746 29.724 52.179 1.00 65.28 217 ARG A N 1
ATOM 1651 C CA . ARG A 1 230 ? 32.837 28.862 52.939 1.00 71.16 217 ARG A CA 1
ATOM 1652 C C . ARG A 1 230 ? 32.678 29.322 54.397 1.00 67.92 217 ARG A C 1
ATOM 1653 O O . ARG A 1 230 ? 31.581 29.310 54.948 1.00 61.83 217 ARG A O 1
ATOM 1661 N N . MET A 1 231 ? 33.776 29.726 55.020 1.00 63.33 218 MET A N 1
ATOM 1662 C CA . MET A 1 231 ? 33.696 30.252 56.367 1.00 63.19 218 MET A CA 1
ATOM 1663 C C . MET A 1 231 ? 32.820 31.492 56.434 1.00 73.36 218 MET A C 1
ATOM 1664 O O . MET A 1 231 ? 32.099 31.701 57.405 1.00 77.33 218 MET A O 1
ATOM 1669 N N . LYS A 1 232 ? 32.903 32.327 55.410 1.00 65.69 219 LYS A N 1
ATOM 1670 C CA . LYS A 1 232 ? 32.183 33.587 55.422 1.00 71.26 219 LYS A CA 1
ATOM 1671 C C . LYS A 1 232 ? 30.682 33.348 55.309 1.00 72.46 219 LYS A C 1
ATOM 1672 O O . LYS A 1 232 ? 29.877 34.113 55.844 1.00 74.10 219 LYS A O 1
ATOM 1678 N N . GLU A 1 233 ? 30.308 32.284 54.611 1.00 63.49 220 GLU A N 1
ATOM 1679 C CA . GLU A 1 233 ? 28.901 32.017 54.365 1.00 67.07 220 GLU A CA 1
ATOM 1680 C C . GLU A 1 233 ? 28.312 31.166 55.486 1.00 72.56 220 GLU A C 1
ATOM 1681 O O . GLU A 1 233 ? 27.162 31.353 55.879 1.00 73.24 220 GLU A O 1
ATOM 1687 N N . ARG A 1 234 ? 29.100 30.227 56.002 1.00 68.42 221 ARG A N 1
ATOM 1688 C CA . ARG A 1 234 ? 28.684 29.496 57.188 1.00 70.51 221 ARG A CA 1
ATOM 1689 C C . ARG A 1 234 ? 28.510 30.488 58.339 1.00 77.68 221 ARG A C 1
ATOM 1690 O O . ARG A 1 234 ? 27.677 30.285 59.213 1.00 82.48 221 ARG A O 1
ATOM 1698 N N . ALA A 1 235 ? 29.284 31.572 58.329 1.00 77.81 222 ALA A N 1
ATOM 1699 C CA . ALA A 1 235 ? 29.182 32.587 59.381 1.00 72.54 222 ALA A CA 1
ATOM 1700 C C . ALA A 1 235 ? 27.875 33.350 59.280 1.00 78.74 222 ALA A C 1
ATOM 1701 O O . ALA A 1 235 ? 27.411 33.928 60.259 1.00 89.41 222 ALA A O 1
ATOM 1703 N N . ARG A 1 236 ? 27.280 33.351 58.094 1.00 80.21 223 ARG A N 1
ATOM 1704 C CA . ARG A 1 236 ? 26.006 34.027 57.895 1.00 87.13 223 ARG A CA 1
ATOM 1705 C C . ARG A 1 236 ? 24.856 33.055 58.127 1.00 84.16 223 ARG A C 1
ATOM 1706 O O . ARG A 1 236 ? 23.818 33.427 58.667 1.00 91.26 223 ARG A O 1
ATOM 1714 N N . LEU A 1 237 ? 25.053 31.803 57.726 1.00 74.77 224 LEU A N 1
ATOM 1715 C CA . LEU A 1 237 ? 23.989 30.807 57.789 1.00 71.78 224 LEU A CA 1
ATOM 1716 C C . LEU A 1 237 ? 23.916 30.059 59.127 1.00 72.71 224 LEU A C 1
ATOM 1717 O O . LEU A 1 237 ? 22.825 29.822 59.647 1.00 70.55 224 LEU A O 1
ATOM 1722 N N . ALA A 1 238 ? 25.070 29.692 59.678 1.00 69.23 225 ALA A N 1
ATOM 1723 C CA . ALA A 1 238 ? 25.104 28.803 60.834 1.00 69.87 225 ALA A CA 1
ATOM 1724 C C . ALA A 1 238 ? 24.330 29.339 62.028 1.00 74.25 225 ALA A C 1
ATOM 1725 O O . ALA A 1 238 ? 23.506 28.631 62.605 1.00 78.76 225 ALA A O 1
ATOM 1727 N N . PRO A 1 239 ? 24.584 30.594 62.407 1.00 74.48 226 PRO A N 1
ATOM 1728 C CA . PRO A 1 239 ? 23.939 31.095 63.621 1.00 76.85 226 PRO A CA 1
ATOM 1729 C C . PRO A 1 239 ? 22.419 30.997 63.554 1.00 83.30 226 PRO A C 1
ATOM 1730 O O . PRO A 1 239 ? 21.772 30.780 64.576 1.00 90.49 226 PRO A O 1
ATOM 1734 N N . GLU A 1 240 ? 21.852 31.140 62.366 1.00 84.30 227 GLU A N 1
ATOM 1735 C CA . GLU A 1 240 ? 20.406 31.067 62.246 1.00 86.56 227 GLU A CA 1
ATOM 1736 C C . GLU A 1 240 ? 19.920 29.618 62.202 1.00 81.03 227 GLU A C 1
ATOM 1737 O O . GLU A 1 240 ? 18.848 29.298 62.710 1.00 85.00 227 GLU A O 1
ATOM 1743 N N . GLU A 1 241 ? 20.710 28.738 61.605 1.00 71.95 228 GLU A N 1
ATOM 1744 C CA . GLU A 1 241 ? 20.353 27.324 61.595 1.00 72.22 228 GLU A CA 1
ATOM 1745 C C . GLU A 1 241 ? 20.362 26.779 63.020 1.00 67.00 228 GLU A C 1
ATOM 1746 O O . GLU A 1 241 ? 19.611 25.871 63.355 1.00 71.69 228 GLU A O 1
ATOM 1752 N N . LEU A 1 242 ? 21.229 27.334 63.852 1.00 57.32 229 LEU A N 1
ATOM 1753 C CA . LEU A 1 242 ? 21.340 26.884 65.226 1.00 62.01 229 LEU A CA 1
ATOM 1754 C C . LEU A 1 242 ? 20.087 27.317 65.991 1.00 70.46 229 LEU A C 1
ATOM 1755 O O . LEU A 1 242 ? 19.526 26.557 66.777 1.00 72.41 229 LEU A O 1
ATOM 1760 N N . VAL A 1 243 ? 19.637 28.538 65.737 1.00 68.96 230 VAL A N 1
ATOM 1761 C CA . VAL A 1 243 ? 18.414 29.014 66.352 1.00 68.08 230 VAL A CA 1
ATOM 1762 C C . VAL A 1 243 ? 17.284 28.019 66.108 1.00 65.92 230 VAL A C 1
ATOM 1763 O O . VAL A 1 243 ? 16.639 27.547 67.044 1.00 75.52 230 VAL A O 1
ATOM 1767 N N . GLY A 1 244 ? 17.071 27.677 64.849 1.00 56.49 231 GLY A N 1
ATOM 1768 C CA . GLY A 1 244 ? 16.061 26.701 64.481 1.00 64.93 231 GLY A CA 1
ATOM 1769 C C . GLY A 1 244 ? 16.207 25.336 65.131 1.00 67.80 231 GLY A C 1
ATOM 1770 O O . GLY A 1 244 ? 15.217 24.736 65.547 1.00 69.63 231 GLY A O 1
ATOM 1771 N N . ILE A 1 245 ? 17.436 24.833 65.207 1.00 64.32 232 ILE A N 1
ATOM 1772 C CA . ILE A 1 245 ? 17.699 23.578 65.896 1.00 59.46 232 ILE A CA 1
ATOM 1773 C C . ILE A 1 245 ? 17.333 23.687 67.383 1.00 62.40 232 ILE A C 1
ATOM 1774 O O . ILE A 1 245 ? 16.777 22.755 67.972 1.00 57.27 232 ILE A O 1
ATOM 1779 N N . ARG A 1 246 ? 17.627 24.836 67.983 1.00 56.43 233 ARG A N 1
ATOM 1780 C CA . ARG A 1 246 ? 17.362 25.019 69.400 1.00 65.06 233 ARG A CA 1
ATOM 1781 C C . ARG A 1 246 ? 15.867 25.097 69.661 1.00 69.15 233 ARG A C 1
ATOM 1782 O O . ARG A 1 246 ? 15.392 24.644 70.700 1.00 65.36 233 ARG A O 1
ATOM 1790 N N . GLU A 1 247 ? 15.125 25.664 68.713 1.00 70.20 234 GLU A N 1
ATOM 1791 C CA . GLU A 1 247 ? 13.675 25.761 68.853 1.00 66.84 234 GLU A CA 1
ATOM 1792 C C . GLU A 1 247 ? 13.042 24.375 68.784 1.00 65.20 234 GLU A C 1
ATOM 1793 O O . GLU A 1 247 ? 12.087 24.074 69.493 1.00 71.33 234 GLU A O 1
ATOM 1799 N N . GLU A 1 248 ? 13.606 23.523 67.944 1.00 62.91 235 GLU A N 1
ATOM 1800 C CA . GLU A 1 248 ? 13.174 22.140 67.854 1.00 66.19 235 GLU A CA 1
ATOM 1801 C C . GLU A 1 248 ? 13.474 21.387 69.153 1.00 64.12 235 GLU A C 1
ATOM 1802 O O . GLU A 1 248 ? 12.663 20.599 69.634 1.00 64.40 235 GLU A O 1
ATOM 1808 N N . VAL A 1 249 ? 14.664 21.616 69.694 1.00 49.82 236 VAL A N 1
ATOM 1809 C CA . VAL A 1 249 ? 15.049 20.994 70.937 1.00 55.24 236 VAL A CA 1
ATOM 1810 C C . VAL A 1 249 ? 14.142 21.457 72.091 1.00 58.47 236 VAL A C 1
ATOM 1811 O O . VAL A 1 249 ? 13.629 20.633 72.852 1.00 60.42 236 VAL A O 1
ATOM 1815 N N . ALA A 1 250 ? 13.922 22.764 72.196 1.00 48.73 237 ALA A N 1
ATOM 1816 C CA . ALA A 1 250 ? 12.969 23.301 73.168 1.00 49.53 237 ALA A CA 1
ATOM 1817 C C . ALA A 1 250 ? 11.608 22.643 73.020 1.00 58.62 237 ALA A C 1
ATOM 1818 O O . ALA A 1 250 ? 11.028 22.167 73.987 1.00 70.58 237 ALA A O 1
ATOM 1820 N N . ARG A 1 251 ? 11.099 22.612 71.798 1.00 62.49 238 ARG A N 1
ATOM 1821 C CA . ARG A 1 251 ? 9.811 21.986 71.533 1.00 63.48 238 ARG A CA 1
ATOM 1822 C C . ARG A 1 251 ? 9.787 20.529 71.999 1.00 61.08 238 ARG A C 1
ATOM 1823 O O . ARG A 1 251 ? 8.786 20.052 72.516 1.00 66.74 238 ARG A O 1
ATOM 1831 N N . LEU A 1 252 ? 10.90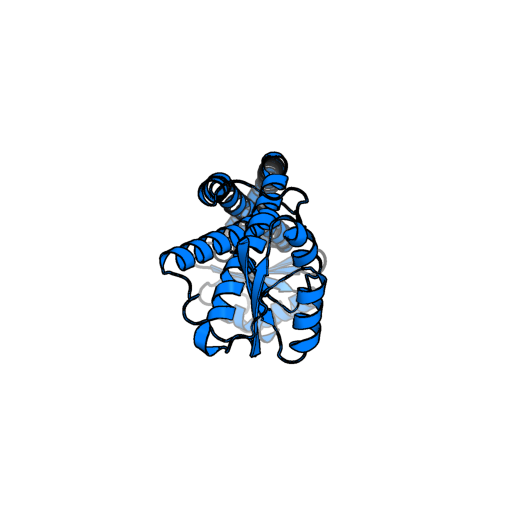0 19.828 71.855 1.00 57.57 239 LEU A N 1
ATOM 1832 C CA . LEU A 1 252 ? 10.938 18.434 72.270 1.00 55.63 239 LEU A CA 1
ATOM 1833 C C . LEU A 1 252 ? 10.918 18.327 73.805 1.00 58.72 239 LEU A C 1
ATOM 1834 O O . LEU A 1 252 ? 10.316 17.414 74.369 1.00 52.54 239 LEU A O 1
ATOM 1839 N N . SER A 1 253 ? 11.568 19.276 74.469 1.00 52.62 240 SER A N 1
ATOM 1840 C CA . SER A 1 253 ? 11.557 19.336 75.917 1.00 47.74 240 SER A CA 1
ATOM 1841 C C . SER A 1 253 ? 10.136 19.578 76.461 1.00 55.22 240 SER A C 1
ATOM 1842 O O . SER A 1 253 ? 9.642 18.860 77.333 1.00 60.77 240 SER A O 1
ATOM 1845 N N . ARG A 1 254 ? 9.475 20.595 75.941 1.00 48.69 241 ARG A N 1
ATOM 1846 C CA . ARG A 1 254 ? 8.130 20.894 76.387 1.00 52.81 241 ARG A CA 1
ATOM 1847 C C . ARG A 1 254 ? 7.170 19.737 76.111 1.00 63.53 241 ARG A C 1
ATOM 1848 O O . ARG A 1 254 ? 6.321 19.417 76.930 1.00 64.73 241 ARG A O 1
ATOM 1856 N N . GLU A 1 255 ? 7.307 19.096 74.960 1.00 70.38 242 GLU A N 1
ATOM 1857 C CA . GLU A 1 255 ? 6.363 18.052 74.596 1.00 69.80 242 GLU A CA 1
ATOM 1858 C C . GLU A 1 255 ? 6.621 16.755 75.345 1.00 58.59 242 GLU A C 1
ATOM 1859 O O . GLU A 1 255 ? 5.698 15.998 75.635 1.00 60.44 242 GLU A O 1
ATOM 1865 N N . SER A 1 256 ? 7.883 16.497 75.655 1.00 50.30 243 SER A N 1
ATOM 1866 C CA . SER A 1 256 ? 8.280 15.154 76.052 1.00 54.96 243 SER A CA 1
ATOM 1867 C C . SER A 1 256 ? 9.248 15.046 77.239 1.00 51.39 243 SER A C 1
ATOM 1868 O O . SER A 1 256 ? 9.565 13.938 77.672 1.00 50.61 243 SER A O 1
ATOM 1871 N N . GLY A 1 257 ? 9.736 16.175 77.741 1.00 47.69 244 GLY A N 1
ATOM 1872 C CA . GLY A 1 257 ? 10.669 16.159 78.858 1.00 56.35 244 GLY A CA 1
ATOM 1873 C C . GLY A 1 257 ? 10.177 15.350 80.058 1.00 59.56 244 GLY A C 1
ATOM 1874 O O . GLY A 1 257 ? 10.881 14.472 80.567 1.00 60.19 244 GLY A O 1
ATOM 1875 N N . GLU A 1 258 ? 8.956 15.633 80.499 1.00 53.63 245 GLU A N 1
ATOM 1876 C CA . GLU A 1 258 ? 8.396 14.955 81.656 1.00 58.74 245 GLU A CA 1
ATOM 1877 C C . GLU A 1 258 ? 8.190 13.450 81.432 1.00 66.69 245 GLU A C 1
ATOM 1878 O O . GLU A 1 258 ? 8.457 12.642 82.323 1.00 71.16 245 GLU A O 1
ATOM 1884 N N . ALA A 1 259 ? 7.712 13.075 80.249 1.00 67.20 246 ALA A N 1
ATOM 1885 C CA . ALA A 1 259 ? 7.503 11.663 79.940 1.00 56.05 246 ALA A CA 1
ATOM 1886 C C . ALA A 1 259 ? 8.817 10.898 79.983 1.00 50.65 246 ALA A C 1
ATOM 1887 O O . ALA A 1 259 ? 8.872 9.743 80.429 1.00 49.37 246 ALA A O 1
ATOM 1889 N N . LEU A 1 260 ? 9.884 11.553 79.546 1.00 45.58 247 LEU A N 1
ATOM 1890 C CA . LEU A 1 260 ? 11.165 10.869 79.443 1.00 47.57 247 LEU A CA 1
ATOM 1891 C C . LEU A 1 260 ? 11.582 10.478 80.830 1.00 55.51 247 LEU A C 1
ATOM 1892 O O . LEU A 1 260 ? 11.933 9.335 81.086 1.00 62.37 247 LEU A O 1
ATOM 1897 N N . ILE A 1 261 ? 11.495 11.449 81.729 1.00 65.25 248 ILE A N 1
ATOM 1898 C CA . ILE A 1 261 ? 11.818 11.276 83.135 1.00 58.42 248 ILE A CA 1
ATOM 1899 C C . ILE A 1 261 ? 11.024 10.134 83.758 1.00 60.19 248 ILE A C 1
ATOM 1900 O O . ILE A 1 261 ? 11.586 9.276 84.431 1.00 69.91 248 ILE A O 1
ATOM 1905 N N . ALA A 1 262 ? 9.718 10.113 83.531 1.00 53.71 249 ALA A N 1
ATOM 1906 C CA . ALA A 1 262 ? 8.885 9.025 84.043 1.00 50.53 249 ALA A CA 1
ATOM 1907 C C . ALA A 1 262 ? 9.237 7.658 83.438 1.00 63.06 249 ALA A C 1
ATOM 1908 O O . ALA A 1 262 ? 9.029 6.629 84.072 1.00 59.28 249 ALA A O 1
ATOM 1910 N N . LEU A 1 263 ? 9.720 7.655 82.192 1.00 62.43 250 LEU A N 1
ATOM 1911 C CA . LEU A 1 263 ? 10.148 6.428 81.527 1.00 57.65 250 LEU A CA 1
ATOM 1912 C C . LEU A 1 263 ? 11.450 5.950 82.143 1.00 56.61 250 LEU A C 1
ATOM 1913 O O . LEU A 1 263 ? 11.621 4.773 82.459 1.00 54.57 250 LEU A O 1
ATOM 1918 N N . TRP A 1 264 ? 12.374 6.885 82.304 1.00 46.75 251 TRP A N 1
ATOM 1919 C CA . TRP A 1 264 ? 13.661 6.572 82.858 1.00 44.61 251 TRP A CA 1
ATOM 1920 C C . TRP A 1 264 ? 13.457 5.930 84.217 1.00 54.28 251 TRP A C 1
ATOM 1921 O O . TRP A 1 264 ? 14.043 4.884 84.545 1.00 49.65 251 TRP A O 1
ATOM 1932 N N . THR A 1 265 ? 12.591 6.560 84.999 1.00 53.48 252 THR A N 1
ATOM 1933 C CA . THR A 1 265 ? 12.353 6.138 86.354 1.00 49.64 252 THR A CA 1
ATOM 1934 C C . THR A 1 265 ? 11.793 4.719 86.386 1.00 59.01 252 THR A C 1
ATOM 1935 O O . THR A 1 265 ? 12.368 3.816 87.003 1.00 66.82 252 THR A O 1
ATOM 1939 N N . ARG A 1 266 ? 10.688 4.498 85.700 1.00 59.28 253 ARG A N 1
ATOM 1940 C CA . ARG A 1 266 ? 10.136 3.152 85.660 1.00 61.11 253 ARG A CA 1
ATOM 1941 C C . ARG A 1 266 ? 11.183 2.115 85.214 1.00 64.47 253 ARG A C 1
ATOM 1942 O O . ARG A 1 266 ? 11.256 1.017 85.775 1.00 59.89 253 ARG A O 1
ATOM 1950 N N . ALA A 1 267 ? 12.003 2.475 84.223 1.00 57.93 254 ALA A N 1
ATOM 1951 C CA . ALA A 1 267 ? 12.965 1.534 83.654 1.00 56.20 254 ALA A CA 1
ATOM 1952 C C . ALA A 1 267 ? 14.147 1.258 84.578 1.00 57.81 254 ALA A C 1
ATOM 1953 O O . ALA A 1 267 ? 14.577 0.122 84.704 1.00 60.08 254 ALA A O 1
ATOM 1955 N N . LYS A 1 268 ? 14.678 2.288 85.221 1.00 61.23 255 LYS A N 1
ATOM 1956 C CA . LYS A 1 268 ? 15.699 2.070 86.249 1.00 60.48 255 LYS A CA 1
ATOM 1957 C C . LYS A 1 268 ? 15.265 1.008 87.251 1.00 60.55 255 LYS A C 1
ATOM 1958 O O . LYS A 1 268 ? 16.042 0.102 87.560 1.00 72.48 255 LYS A O 1
ATOM 1964 N N . ASP A 1 269 ? 14.026 1.096 87.734 1.00 48.01 256 ASP A N 1
ATOM 1965 C CA . ASP A 1 269 ? 13.518 0.119 88.699 1.00 57.16 256 ASP A CA 1
ATOM 1966 C C . ASP A 1 269 ? 13.313 -1.236 88.081 1.00 67.31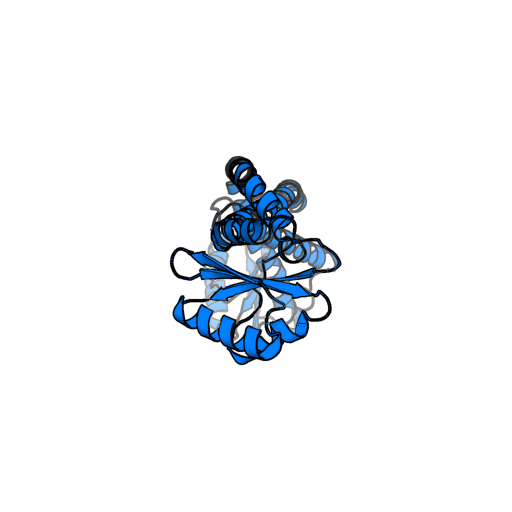 256 ASP A C 1
ATOM 1967 O O . ASP A 1 269 ? 13.478 -2.263 88.752 1.00 72.28 256 ASP A O 1
ATOM 1972 N N . GLU A 1 270 ? 12.908 -1.238 86.812 1.00 58.93 257 GLU A N 1
ATOM 1973 C CA . GLU A 1 270 ? 12.617 -2.486 86.139 1.00 58.88 257 GLU A CA 1
ATOM 1974 C C . GLU A 1 270 ? 13.894 -3.295 86.001 1.00 61.66 257 GLU A C 1
ATOM 1975 O O . GLU A 1 270 ? 13.915 -4.504 86.255 1.00 67.14 257 GLU A O 1
ATOM 1981 N N . VAL A 1 271 ? 14.968 -2.608 85.642 1.00 51.34 258 VAL A N 1
ATOM 1982 C CA . VAL A 1 271 ? 16.260 -3.246 85.492 1.00 58.84 258 VAL A CA 1
ATOM 1983 C C . VAL A 1 271 ? 16.770 -3.831 86.823 1.00 61.05 258 VAL A C 1
ATOM 1984 O O . VAL A 1 271 ? 17.172 -4.998 86.884 1.00 60.36 258 VAL A O 1
ATOM 1988 N N . ALA A 1 272 ? 16.705 -3.041 87.888 1.00 53.11 259 ALA A N 1
ATOM 1989 C CA . ALA A 1 272 ? 17.087 -3.517 89.217 1.00 53.69 259 ALA A CA 1
ATOM 1990 C C . ALA A 1 272 ? 16.304 -4.754 89.609 1.00 66.41 259 ALA A C 1
ATOM 1991 O O . ALA A 1 272 ? 16.841 -5.701 90.189 1.00 71.00 259 ALA A O 1
ATOM 1993 N N . ARG A 1 273 ? 15.022 -4.732 89.295 1.00 69.41 260 ARG A N 1
ATOM 1994 C CA . ARG A 1 273 ? 14.140 -5.819 89.664 1.00 75.18 260 ARG A CA 1
ATOM 1995 C C . ARG A 1 273 ? 14.569 -7.086 88.934 1.00 72.32 260 ARG A C 1
ATOM 1996 O O . ARG A 1 273 ? 14.705 -8.145 89.539 1.00 83.55 260 ARG A O 1
ATOM 2004 N N . TYR A 1 274 ? 14.810 -6.968 87.635 1.00 72.77 261 TYR A N 1
ATOM 2005 C CA . TYR A 1 274 ? 15.234 -8.113 86.842 1.00 58.82 261 TYR A CA 1
ATOM 2006 C C . TYR A 1 274 ? 16.602 -8.615 87.240 1.00 53.73 261 TYR A C 1
ATOM 2007 O O . TYR A 1 274 ? 16.807 -9.814 87.354 1.00 60.49 261 TYR A O 1
ATOM 2016 N N . LYS A 1 275 ? 17.550 -7.706 87.423 1.00 50.31 262 LYS A N 1
ATOM 2017 C CA . LYS A 1 275 ? 18.897 -8.118 87.808 1.00 57.75 262 LYS A CA 1
ATOM 2018 C C . LYS A 1 275 ? 18.890 -8.811 89.180 1.00 64.65 262 LYS A C 1
ATOM 2019 O O . LYS A 1 275 ? 19.456 -9.898 89.339 1.00 62.43 262 LYS A O 1
ATOM 2025 N N . ALA A 1 276 ? 18.236 -8.191 90.160 1.00 68.43 263 ALA A N 1
ATOM 2026 C CA . ALA A 1 276 ? 18.139 -8.763 91.509 1.00 67.51 263 ALA A CA 1
ATOM 2027 C C . ALA A 1 276 ? 17.818 -10.248 91.451 1.00 61.69 263 ALA A C 1
ATOM 2028 O O . ALA A 1 276 ? 18.525 -11.086 92.015 1.00 57.30 263 ALA A O 1
ATOM 2030 N N . VAL A 1 277 ? 16.730 -10.563 90.771 1.00 58.51 264 VAL A N 1
ATOM 2031 C CA . VAL A 1 277 ? 16.351 -11.944 90.558 1.00 68.46 264 VAL A CA 1
ATOM 2032 C C . VAL A 1 277 ? 17.485 -12.771 89.950 1.00 72.03 264 VAL A C 1
ATOM 2033 O O . VAL A 1 277 ? 17.760 -13.886 90.400 1.00 76.78 264 VAL A O 1
ATOM 2037 N N . ALA A 1 278 ? 18.144 -12.223 88.934 1.00 64.65 265 ALA A N 1
ATOM 2038 C CA . ALA A 1 278 ? 19.202 -12.953 88.232 1.00 58.01 265 ALA A CA 1
ATOM 2039 C C . ALA A 1 278 ? 20.424 -13.179 89.112 1.00 60.52 265 ALA A C 1
ATOM 2040 O O . ALA A 1 278 ? 20.999 -14.272 89.118 1.00 59.33 265 ALA A O 1
ATOM 2042 N N . ASP A 1 279 ? 20.817 -12.140 89.846 1.00 56.73 266 ASP A N 1
ATOM 2043 C CA . ASP A 1 279 ? 21.974 -12.217 90.732 1.00 63.54 266 ASP A CA 1
ATOM 2044 C C . ASP A 1 279 ? 21.703 -13.178 91.881 1.00 68.44 266 ASP A C 1
ATOM 2045 O O . ASP A 1 279 ? 22.520 -14.030 92.204 1.00 65.51 266 ASP A O 1
ATOM 2050 N N . MET A 1 280 ? 20.542 -13.025 92.496 1.00 74.09 267 MET A N 1
ATOM 2051 C CA . MET A 1 280 ? 20.088 -13.954 93.509 1.00 71.88 267 MET A CA 1
ATOM 2052 C C . MET A 1 280 ? 20.204 -15.391 93.021 1.00 69.05 267 MET A C 1
ATOM 2053 O O . MET A 1 280 ? 20.855 -16.206 93.655 1.00 79.00 267 MET A O 1
ATOM 2058 N N . ALA A 1 281 ? 19.579 -15.696 91.891 1.00 72.75 268 ALA A N 1
ATOM 2059 C CA . ALA A 1 281 ? 19.625 -17.043 91.319 1.00 70.50 268 ALA A CA 1
ATOM 2060 C C . ALA A 1 281 ? 21.042 -17.482 90.975 1.00 73.81 268 ALA A C 1
ATOM 2061 O O . ALA A 1 281 ? 21.310 -18.674 90.841 1.00 78.16 268 ALA A O 1
ATOM 2063 N N . ALA A 1 282 ? 21.947 -16.520 90.827 1.00 75.89 269 ALA A N 1
ATOM 2064 C CA . ALA A 1 282 ? 23.335 -16.813 90.475 1.00 72.17 269 ALA A CA 1
ATOM 2065 C C . ALA A 1 282 ? 24.186 -17.049 91.721 1.00 80.14 269 ALA A C 1
ATOM 2066 O O . ALA A 1 282 ? 25.414 -17.054 91.652 1.00 85.19 269 ALA A O 1
ATOM 2068 N N . GLY A 1 283 ? 23.524 -17.243 92.858 1.00 86.51 270 GLY A N 1
ATOM 2069 C CA . GLY A 1 283 ? 24.200 -17.423 94.128 1.00 86.63 270 GLY A CA 1
ATOM 2070 C C . GLY A 1 283 ? 25.139 -16.280 94.461 1.00 90.96 270 GLY A C 1
ATOM 2071 O O . GLY A 1 283 ? 26.152 -16.472 95.136 1.00 99.73 270 GLY A O 1
ATOM 2072 N N . LYS A 1 284 ? 24.803 -15.083 93.999 1.00 89.49 271 LYS A N 1
ATOM 2073 C CA . LYS A 1 284 ? 25.650 -13.914 94.217 1.00 93.21 271 LYS A CA 1
ATOM 2074 C C . LYS A 1 284 ? 25.439 -13.356 95.629 1.00 90.70 271 LYS A C 1
ATOM 2075 O O . LYS A 1 284 ? 25.990 -12.326 95.992 1.00 84.66 271 LYS A O 1
ATOM 2081 N N . TYR A 1 285 ? 24.643 -14.052 96.429 1.00 99.30 272 TYR A N 1
ATOM 2082 C CA . TYR A 1 285 ? 24.455 -13.658 97.820 1.00 103.45 272 TYR A CA 1
ATOM 2083 C C . TYR A 1 285 ? 24.634 -14.812 98.809 1.00 110.20 272 TYR A C 1
ATOM 2084 O O . TYR A 1 285 ? 24.197 -15.942 98.559 1.00 111.98 272 TYR A O 1
ATOM 2093 N N . GLY A 1 286 ? 25.284 -14.516 99.932 1.00 113.00 273 GLY A N 1
ATOM 2094 C CA . GLY A 1 286 ? 25.568 -15.519 100.944 1.00 114.78 273 GLY A CA 1
ATOM 2095 C C . GLY A 1 286 ? 24.375 -15.860 101.820 1.00 115.05 273 GLY A C 1
ATOM 2096 O O . GLY A 1 286 ? 24.129 -17.028 102.134 1.00 119.86 273 GLY A O 1
ATOM 2097 N N . ALA A 1 287 ? 23.628 -14.839 102.220 1.00 107.44 274 ALA A N 1
ATOM 2098 C CA . ALA A 1 287 ? 22.451 -15.053 103.049 1.00 103.32 274 ALA A CA 1
ATOM 2099 C C . ALA A 1 287 ? 21.172 -14.881 102.230 1.00 95.28 274 ALA A C 1
ATOM 2100 O O . ALA A 1 287 ? 21.013 -13.889 101.515 1.00 88.32 274 ALA A O 1
ATOM 2102 N N . ALA A 1 288 ? 20.269 -15.854 102.345 1.00 88.32 275 ALA A N 1
ATOM 2103 C CA . ALA A 1 288 ? 18.989 -15.832 101.642 1.00 81.26 275 ALA A CA 1
ATOM 2104 C C . ALA A 1 288 ? 17.860 -16.492 102.438 1.00 78.65 275 ALA A C 1
ATOM 2105 O O . ALA A 1 288 ? 18.009 -17.605 102.940 1.00 81.51 275 ALA A O 1
ATOM 2107 N N . LEU A 1 289 ? 16.727 -15.807 102.535 1.00 80.83 276 LEU A N 1
ATOM 2108 C CA . LEU A 1 289 ? 15.567 -16.312 103.274 1.00 83.66 276 LEU A CA 1
ATOM 2109 C C . LEU A 1 289 ? 14.315 -16.443 102.389 1.00 89.05 276 LEU A C 1
ATOM 2110 O O . LEU A 1 289 ? 14.214 -15.841 101.310 1.00 82.72 276 LEU A O 1
ATOM 2115 N N . MET A 1 290 ? 13.365 -17.235 102.874 1.00 89.03 277 MET A N 1
ATOM 2116 C CA . MET A 1 290 ? 12.117 -17.502 102.181 1.00 83.30 277 MET A CA 1
ATOM 2117 C C . MET A 1 290 ? 11.018 -17.281 103.204 1.00 86.54 277 MET A C 1
ATOM 2118 O O . MET A 1 290 ? 11.226 -17.500 104.395 1.00 95.85 277 MET A O 1
ATOM 2123 N N . GLY A 1 291 ? 9.846 -16.855 102.766 1.00 81.63 278 GLY A N 1
ATOM 2124 C CA . GLY A 1 291 ? 8.781 -16.595 103.712 1.00 82.80 278 GLY A CA 1
ATOM 2125 C C . GLY A 1 291 ? 7.457 -16.359 103.029 1.00 91.58 278 GLY A C 1
ATOM 2126 O O . GLY A 1 291 ? 7.403 -16.231 101.811 1.00 94.40 278 GLY A O 1
ATOM 2127 N N . TRP A 1 292 ? 6.386 -16.307 103.816 1.00 102.30 279 TRP A N 1
ATOM 2128 C CA . TRP A 1 292 ? 5.051 -16.063 103.287 1.00 103.83 279 TRP A CA 1
ATOM 2129 C C . TRP A 1 292 ? 4.442 -14.813 103.900 1.00 109.47 279 TRP A C 1
ATOM 2130 O O . TRP A 1 292 ? 4.499 -14.606 105.116 1.00 117.87 279 TRP A O 1
ATOM 2141 N N . VAL A 1 293 ? 3.869 -13.983 103.038 1.00 110.49 280 VAL A N 1
ATOM 2142 C CA . VAL A 1 293 ? 3.381 -12.666 103.418 1.00 123.51 280 VAL A CA 1
ATOM 2143 C C . VAL A 1 293 ? 1.894 -12.525 103.085 1.00 135.23 280 VAL A C 1
ATOM 2144 O O . VAL A 1 293 ? 1.509 -12.599 101.919 1.00 135.28 280 VAL A O 1
ATOM 2148 N N . PRO A 1 294 ? 1.054 -12.328 104.116 1.00 142.77 281 PRO A N 1
ATOM 2149 C CA . PRO A 1 294 ? -0.390 -12.090 103.979 1.00 146.19 281 PRO A CA 1
ATOM 2150 C C . PRO A 1 294 ? -0.698 -10.616 103.711 1.00 148.83 281 PRO A C 1
ATOM 2151 O O . PRO A 1 294 ? -0.075 -9.747 104.318 1.00 147.55 281 PRO A O 1
ATOM 2155 N N . GLN A 1 295 ? -1.663 -10.348 102.835 1.00 153.11 282 GLN A N 1
ATOM 2156 C CA . GLN A 1 295 ? -1.899 -8.999 102.309 1.00 158.56 282 GLN A CA 1
ATOM 2157 C C . GLN A 1 295 ? -1.598 -7.815 103.240 1.00 159.85 282 GLN A C 1
ATOM 2158 O O . GLN A 1 295 ? -0.971 -6.839 102.818 1.00 158.58 282 GLN A O 1
ATOM 2164 N N . LYS A 1 296 ? -2.047 -7.893 104.491 1.00 158.22 283 LYS A N 1
ATOM 2165 C CA . LYS A 1 296 ? -1.876 -6.780 105.425 1.00 156.28 283 LYS A CA 1
ATOM 2166 C C . LYS A 1 296 ? -0.416 -6.382 105.635 1.00 157.07 283 LYS A C 1
ATOM 2167 O O . LYS A 1 296 ? -0.014 -5.259 105.322 1.00 157.31 283 LYS A O 1
ATOM 2173 N N . ALA A 1 297 ? 0.368 -7.310 106.176 1.00 154.91 284 ALA A N 1
ATOM 2174 C CA . ALA A 1 297 ? 1.764 -7.052 106.521 1.00 149.12 284 ALA A CA 1
ATOM 2175 C C . ALA A 1 297 ? 2.586 -6.595 105.321 1.00 143.81 284 ALA A C 1
ATOM 2176 O O . ALA A 1 297 ? 3.595 -5.906 105.482 1.00 143.35 284 ALA A O 1
ATOM 2178 N N . LYS A 1 298 ? 2.146 -6.982 104.125 1.00 140.15 285 LYS A N 1
ATOM 2179 C CA . LYS A 1 298 ? 2.872 -6.699 102.886 1.00 132.55 285 LYS A CA 1
ATOM 2180 C C . LYS A 1 298 ? 3.397 -5.273 102.850 1.00 138.42 285 LYS A C 1
ATOM 2181 O O . LYS A 1 298 ? 4.416 -4.995 102.222 1.00 135.70 285 LYS A O 1
ATOM 2187 N N . GLY A 1 299 ? 2.700 -4.373 103.533 1.00 145.93 286 GLY A N 1
ATOM 2188 C CA . GLY A 1 299 ? 3.134 -2.992 103.626 1.00 149.87 286 GLY A CA 1
ATOM 2189 C C . GLY A 1 299 ? 4.467 -2.836 104.336 1.00 149.79 286 GLY A C 1
ATOM 2190 O O . GLY A 1 299 ? 5.426 -2.306 103.768 1.00 148.70 286 GLY A O 1
ATOM 2191 N N . LYS A 1 300 ? 4.528 -3.308 105.578 1.00 146.28 287 LYS A N 1
ATOM 2192 C CA . LYS A 1 300 ? 5.703 -3.115 106.423 1.00 143.31 287 LYS A CA 1
ATOM 2193 C C . LYS A 1 300 ? 6.983 -3.789 105.898 1.00 143.47 287 LYS A C 1
ATOM 2194 O O . LYS A 1 300 ? 8.084 -3.476 106.352 1.00 142.12 287 LYS A O 1
ATOM 2200 N N . VAL A 1 301 ? 6.846 -4.695 104.934 1.00 144.96 288 VAL A N 1
ATOM 2201 C CA . VAL A 1 301 ? 8.000 -5.460 104.451 1.00 145.23 288 VAL A CA 1
ATOM 2202 C C . VAL A 1 301 ? 8.929 -4.692 103.493 1.00 144.07 288 VAL A C 1
ATOM 2203 O O . VAL A 1 301 ? 10.151 -4.776 103.610 1.00 138.58 288 VAL A O 1
ATOM 2207 N N . GLU A 1 302 ? 8.363 -3.946 102.548 1.00 149.57 289 GLU A N 1
ATOM 2208 C CA . GLU A 1 302 ? 9.198 -3.178 101.623 1.00 152.47 289 GLU A CA 1
ATOM 2209 C C . GLU A 1 302 ? 9.727 -1.904 102.271 1.00 149.64 289 GLU A C 1
ATOM 2210 O O . GLU A 1 302 ? 10.646 -1.268 101.752 1.00 145.04 289 GLU A O 1
ATOM 2216 N N . GLU A 1 303 ? 9.144 -1.541 103.410 1.00 150.84 290 GLU A N 1
ATOM 2217 C CA . GLU A 1 303 ? 9.584 -0.368 104.155 1.00 153.92 290 GLU A CA 1
ATOM 2218 C C . GLU A 1 303 ? 10.931 -0.606 104.834 1.00 148.96 290 GLU A C 1
ATOM 2219 O O . GLU A 1 303 ? 11.777 0.290 104.885 1.00 150.98 290 GLU A O 1
ATOM 2225 N N . ALA A 1 304 ? 11.123 -1.809 105.365 1.00 139.84 291 ALA A N 1
ATOM 2226 C CA . ALA A 1 304 ? 12.409 -2.184 105.936 1.00 130.22 291 ALA A CA 1
ATOM 2227 C C . ALA A 1 304 ? 13.398 -2.437 104.801 1.00 134.60 291 ALA A C 1
ATOM 2228 O O . ALA A 1 304 ? 14.213 -3.358 104.862 1.00 127.75 291 ALA A O 1
ATOM 2230 N N . LEU A 1 305 ? 13.319 -1.583 103.781 1.00 144.03 292 LEU A N 1
ATOM 2231 C CA . LEU A 1 305 ? 14.025 -1.738 102.509 1.00 148.23 292 LEU A CA 1
ATOM 2232 C C . LEU A 1 305 ? 15.504 -2.118 102.595 1.00 160.97 292 LEU A C 1
ATOM 2233 O O . LEU A 1 305 ? 16.011 -2.812 101.716 1.00 165.05 292 LEU A O 1
ATOM 2238 N N . GLY A 1 306 ? 16.200 -1.648 103.626 1.00 166.61 293 GLY A N 1
ATOM 2239 C CA . GLY A 1 306 ? 17.607 -1.972 103.799 1.00 166.94 293 GLY A CA 1
ATOM 2240 C C . GLY A 1 306 ? 18.550 -1.329 102.791 1.00 167.28 293 GLY A C 1
ATOM 2241 O O . GLY A 1 306 ? 19.448 -0.585 103.181 1.00 170.81 293 GLY A O 1
ATOM 2242 N N . ARG A 1 307 ? 18.351 -1.631 101.506 1.00 162.15 294 ARG A N 1
ATOM 2243 C CA . ARG A 1 307 ? 19.166 -1.101 100.401 1.00 154.96 294 ARG A CA 1
ATOM 2244 C C . ARG A 1 307 ? 20.343 -2.009 100.011 1.00 142.00 294 ARG A C 1
ATOM 2245 O O . ARG A 1 307 ? 20.801 -1.959 98.864 1.00 131.06 294 ARG A O 1
ATOM 2253 N N . LEU A 1 308 ? 20.819 -2.825 100.963 1.00 136.57 295 LEU A N 1
ATOM 2254 C CA . LEU A 1 308 ? 21.933 -3.774 100.743 1.00 125.45 295 LEU A CA 1
ATOM 2255 C C . LEU A 1 308 ? 21.453 -5.162 100.289 1.00 115.27 295 LEU A C 1
ATOM 2256 O O . LEU A 1 308 ? 22.258 -6.072 100.043 1.00 98.72 295 LEU A O 1
ATOM 2261 N N . ARG A 1 309 ? 20.134 -5.304 100.193 1.00 119.75 296 ARG A N 1
ATOM 2262 C CA . ARG A 1 309 ? 19.479 -6.583 99.983 1.00 123.63 296 ARG A CA 1
ATOM 2263 C C . ARG A 1 309 ? 18.541 -6.458 98.803 1.00 122.43 296 ARG A C 1
ATOM 2264 O O . ARG A 1 309 ? 18.133 -5.355 98.439 1.00 128.43 296 ARG A O 1
ATOM 2272 N N . ASP A 1 310 ? 18.176 -7.588 98.216 1.00 116.79 297 ASP A N 1
ATOM 2273 C CA . ASP A 1 310 ? 17.119 -7.585 97.213 1.00 111.35 297 ASP A CA 1
ATOM 2274 C C . ASP A 1 310 ? 16.114 -8.706 97.437 1.00 97.95 297 ASP A C 1
ATOM 2275 O O . ASP A 1 310 ? 16.471 -9.841 97.735 1.00 95.76 297 ASP A O 1
ATOM 2280 N N . GLN A 1 311 ? 14.844 -8.361 97.307 1.00 91.44 298 GLN A N 1
ATOM 2281 C CA . GLN A 1 311 ? 13.779 -9.315 97.499 1.00 87.43 298 GLN A CA 1
ATOM 2282 C C . GLN A 1 311 ? 13.164 -9.650 96.151 1.00 88.47 298 GLN A C 1
ATOM 2283 O O . GLN A 1 311 ? 13.580 -9.119 95.126 1.00 89.02 298 GLN A O 1
ATOM 2289 N N . ILE A 1 312 ? 12.196 -10.559 96.160 1.00 90.55 299 ILE A N 1
ATOM 2290 C CA . ILE A 1 312 ? 11.203 -10.659 95.093 1.00 90.14 299 ILE A CA 1
ATOM 2291 C C . ILE A 1 312 ? 9.928 -11.239 95.684 1.00 90.91 299 ILE A C 1
ATOM 2292 O O . ILE A 1 312 ? 9.904 -12.394 96.126 1.00 87.84 299 ILE A O 1
ATOM 2297 N N . VAL A 1 313 ? 8.881 -10.420 95.723 1.00 96.66 300 VAL A N 1
ATOM 2298 C CA . VAL A 1 313 ? 7.592 -10.876 96.220 1.00 104.69 300 VAL A CA 1
ATOM 2299 C C . VAL A 1 313 ? 6.947 -11.787 95.174 1.00 115.86 300 VAL A C 1
ATOM 2300 O O . VAL A 1 313 ? 7.262 -11.706 93.985 1.00 114.31 300 VAL A O 1
ATOM 2304 N N . TYR A 1 314 ? 6.070 -12.674 95.631 1.00 126.77 301 TYR A N 1
ATOM 2305 C CA . TYR A 1 314 ? 5.444 -13.662 94.762 1.00 130.44 301 TYR A CA 1
ATOM 2306 C C . TYR A 1 314 ? 6.430 -14.201 93.724 1.00 114.47 301 TYR A C 1
ATOM 2307 O O . TYR A 1 314 ? 7.201 -15.124 93.995 1.00 101.76 301 TYR A O 1
#

Sequence (301 aa):
MEKLIVAGPKRLARELLAELQKAGVVHIDPLRPDELGEYRLSPTEEAELKRWEAVVSQAEQSLTVVGLATVPSSKPFTGSLEEAEAVLRRPVASRAEVLGKERAALEEEIQTIELFGKAAEKLAALAHGLDESPRLGVIPFLVAKPEELEAVRKALQEALADRFVLEAEPLENQLAALVVVKRSELEAARSSLSRLGLAELRFPGAYGAMPLGKAAARMKERARLAPEELVGIREEVARLSRESGEALIALWTRAKDEVARYKAVADMAAGKYGAALMGWVPQKAKGKVEEALGRLRDQIVY

InterPro domains:
  IPR002490 V-type ATPase, V0 complex, 116kDa subunit family [PF01496] (277-430)
  IPR002490 V-type ATPase, V0 complex, 116kDa subunit family [PTHR11629] (2-511)
  IPR040574 V-type ATP synthase subunit I, N-terminal [PF18670] (114-202)
  IPR041276 Vacuolar ATPase subunit I, N-terminal proximal lobe [PF18274] (1-52)

Solvent-accessible surface area: 17620 Å² total; per-residue (Å²): 157,45,58,4,1,0,0,0,33,150,162,37,41,179,86,10,79,50,67,7,129,156,8,26,8,70,140,40,77,101,34,144,50,114,73,0,36,140,51,175,13,44,110,90,67,78,50,49,19,147,84,9,52,45,3,17,65,40,0,64,63,0,1,107,18,19,61,65,75,54,95,91,30,124,171,42,37,123,17,58,15,101,92,0,45,72,64,0,113,76,14,0,49,91,0,78,98,13,12,137,73,58,40,55,2,63,103,36,38,96,24,23,134,142,45,19,137,8,1,95,52,0,14,72,40,0,147,60,56,25,111,29,110,204,63,0,26,0,6,0,50,2,52,131,79,121,57,16,84,46,0,83,136,19,0,113,138,52,4,56,128,110,34,78,4,90,28,65,81,41,187,141,75,23,0,0,3,0,11,3,105,113,100,28,29,108,43,0,69,39,10,2,73,194,68,74,23,73,46,26,167,16,51,70,64,11,46,104,58,37,15,29,123,2,19,60,74,6,163,78,32,48,164,71,0,62,117,73,24,52,30,29,135,101,67,11,40,100,0,30,178,110,17,2,150,42,1,36,12,3,21,10,48,0,91,70,11,21,63,131,36,91,13,18,31,42,2,14,78,36,126,42,30,8,2,8,34,0,92,4,52,121,168,11,60,39,104,7,80,134,27,106,40,214,93,30,23,68,50,38,178

CATH classification: 3.30.70.2170 (+2 more: 1.20.1460.20, 3.30.70.2750)